Protein AF-A0ABD1TXJ2-F1 (afdb_monomer)

Foldseek 3Di:
DDDPDDDDDAAEAEAEDCPCCPPDVVPPDPDLVNVLVVLVVQCPPPHHHAEYEYALLPVVSLVSCVVVVHAYEHEAADDLVLLQLLQCVLVPVDDPPDDDQWDDRQLDDIDGLVRHDPCSSVPPPPVVVSCSSNNSCPVVLSHPEYEYLADCVVSVSSQVRCVVRGRYDDPHVPQFCCVPPCPDVPRNDNPDDPDDDPVVVVVVVVVPDDPPQEAEADPPDPDDDDPVRVVVVVVVVVVVPTHYDHDDDDDPPPPPPDDDD

Secondary structure (DSSP, 8-state):
-----------EEEE---TTTTT-TT-PPP-HHHHHHHHHHHHTSSS---EEEE-TT-THHHHHHHHTT-EEEEEE-S-HHHHHHHHHHHHT-S-SS--SSSB--TTS--B-GGGS-HHHHTTTSSHHHHHHHHHTTTTGGG-SEEEESS-GGGSHHHHHHHTTTS-EEE----S-GGGTT---TT--S-S--SS---HHHHHHHHTTS-TT-EEEE--TTT----HHHHHHHHHHHHHTTSEEEE---------------

Radius of gyration: 23.24 Å; Cα contacts (8 Å, |Δi|>4): 298; chains: 1; bounding box: 89×45×56 Å

Mean predicted aligned error: 8.79 Å

Nearest PDB structures (foldseek):
  6l90-assembly1_A  TM=8.982E-01  e=4.379E-22  Siraitia grosvenorii
  8wvd-assembly1_A  TM=8.971E-01  e=1.147E-21  Siraitia grosvenorii
  6l8z-assembly1_A  TM=8.509E-01  e=4.979E-22  Siraitia grosvenorii
  6l8w-assembly1_A  TM=7.946E-01  e=9.030E-20  Siraitia grosvenorii
  5tmb-assembly1_A  TM=8.244E-01  e=4.878E-17  Oryza sativa Japonica Group

Organism: NCBI:txid126358

Solvent-accessible surface area (backbone atoms only — not comparable to full-atom values): 16019 Å² total; per-residue (Å²): 138,80,84,79,74,78,82,85,78,85,35,72,45,80,46,78,70,73,91,57,65,87,80,42,86,82,68,60,73,65,55,73,65,56,52,50,52,49,51,60,60,29,58,81,47,100,66,39,67,48,30,34,39,22,22,33,82,43,40,65,48,47,55,52,17,57,75,71,75,33,43,22,29,36,43,41,83,54,56,65,66,57,52,51,52,32,48,39,55,59,72,55,76,58,68,81,63,63,79,59,81,60,47,83,47,92,45,54,72,82,32,42,48,87,75,43,61,63,48,56,46,44,53,72,73,43,56,72,57,48,51,45,59,34,51,27,54,52,72,49,90,72,42,68,29,40,35,28,52,37,41,54,91,81,49,44,58,37,51,60,49,46,48,76,82,42,59,60,41,61,71,27,77,82,62,45,32,59,82,73,78,51,81,42,90,84,36,74,60,84,89,74,69,99,58,90,77,63,57,70,64,53,47,65,56,52,74,75,51,65,86,96,52,62,47,78,43,74,66,76,92,79,66,77,78,53,70,68,58,48,51,52,49,52,51,52,50,61,70,66,77,54,54,68,50,69,67,74,80,84,73,79,74,74,84,73,89,67,88,78,131

Sequence (261 aa):
MENGKAEYKAHYLILPFPIQSHINPVLQFPKTQTLEELIQRLKSSCCPVDCIIYDPFLPWGLDLAKKLGLLGAAFFTQSCAVDHIYYHAYKGDFKLPLSESEILIPGLPPLKPSDMPSFLYVHCSYPPLFDIVVNQFQSIEKADWLLFNTFHKLEEDVIDWMAKSSPVKAIGPTIPSMYLDKRLEDDREYGLSVYKPMTGVCMEWLDKRESESVIYVSFGSMAQLRMEEMEELAWGLKMTNKYFLWVVRSVRRVKTSRRFC

pLDDT: mean 84.24, std 17.51, range [29.62, 97.94]

Structure (mmCIF, N/CA/C/O backbone):
data_AF-A0ABD1TXJ2-F1
#
_entry.id   AF-A0ABD1TXJ2-F1
#
loop_
_atom_site.group_PDB
_atom_site.id
_atom_site.type_symbol
_atom_site.label_atom_id
_atom_site.label_alt_id
_atom_site.label_comp_id
_atom_site.label_asym_id
_atom_site.label_entity_id
_atom_site.label_seq_id
_atom_site.pdbx_PDB_ins_code
_atom_site.Cartn_x
_atom_site.Cartn_y
_atom_site.Cartn_z
_atom_site.occupancy
_atom_site.B_iso_or_equiv
_atom_site.auth_seq_id
_atom_site.auth_comp_id
_atom_site.auth_asym_id
_atom_site.auth_atom_id
_atom_site.pdbx_PDB_model_num
ATOM 1 N N . MET A 1 1 ? -49.363 5.245 2.630 1.00 35.12 1 MET A N 1
ATOM 2 C CA . MET A 1 1 ? -48.423 5.662 3.690 1.00 35.12 1 MET A CA 1
ATOM 3 C C . MET A 1 1 ? -47.182 4.802 3.529 1.00 35.12 1 MET A C 1
ATOM 5 O O . MET A 1 1 ? -47.113 3.725 4.101 1.00 35.12 1 MET A O 1
ATOM 9 N N . GLU A 1 2 ? -46.271 5.210 2.650 1.00 39.00 2 GLU A N 1
ATOM 10 C CA . GLU A 1 2 ? -44.971 4.556 2.493 1.00 39.00 2 GLU A CA 1
ATOM 11 C C . GLU A 1 2 ? -43.979 5.283 3.399 1.00 39.00 2 GLU A C 1
ATOM 13 O O . GLU A 1 2 ? -43.767 6.488 3.270 1.00 39.00 2 GLU A O 1
ATOM 18 N N . ASN A 1 3 ? -43.437 4.557 4.375 1.00 43.03 3 ASN A N 1
ATOM 19 C CA . ASN A 1 3 ? -42.384 5.039 5.259 1.00 43.03 3 ASN A CA 1
ATOM 20 C C . ASN A 1 3 ? -41.121 5.301 4.431 1.00 43.03 3 ASN A C 1
ATOM 22 O O . ASN A 1 3 ? -40.386 4.367 4.108 1.00 43.03 3 ASN A O 1
ATOM 26 N N . GLY A 1 4 ? -40.854 6.570 4.121 1.00 47.31 4 GLY A N 1
ATOM 27 C CA . GLY A 1 4 ? -39.556 7.015 3.627 1.00 47.31 4 GLY A CA 1
ATOM 28 C C . GLY A 1 4 ? -38.501 6.794 4.707 1.00 47.31 4 GLY A C 1
ATOM 29 O O . GLY A 1 4 ? -38.343 7.618 5.605 1.00 47.31 4 GLY A O 1
ATOM 30 N N . LYS A 1 5 ? -37.796 5.659 4.655 1.00 51.41 5 LYS A N 1
ATOM 31 C CA . LYS A 1 5 ? -36.568 5.473 5.431 1.00 51.41 5 LYS A CA 1
ATOM 32 C C . LYS A 1 5 ? -35.562 6.499 4.919 1.00 51.41 5 LYS A C 1
ATOM 34 O O . LYS A 1 5 ? -35.113 6.393 3.783 1.00 51.41 5 LYS A O 1
ATOM 39 N N . ALA A 1 6 ? -35.245 7.492 5.744 1.00 60.31 6 ALA A N 1
ATOM 40 C CA . ALA A 1 6 ? -34.132 8.387 5.478 1.00 60.31 6 ALA A CA 1
ATOM 41 C C . ALA A 1 6 ? -32.864 7.541 5.284 1.00 60.31 6 ALA A C 1
ATOM 43 O O . ALA A 1 6 ? -32.514 6.726 6.140 1.00 60.31 6 ALA A O 1
ATOM 44 N N . GLU A 1 7 ? -32.223 7.694 4.130 1.00 73.94 7 GLU A N 1
ATOM 45 C CA . GLU A 1 7 ? -30.959 7.045 3.806 1.00 73.94 7 GLU A CA 1
ATOM 46 C C . GLU A 1 7 ? -29.872 7.657 4.699 1.00 73.94 7 GLU A C 1
ATOM 48 O O . GLU A 1 7 ? -29.525 8.831 4.562 1.00 73.94 7 GLU A O 1
ATOM 53 N N . TYR A 1 8 ? -29.395 6.892 5.683 1.00 75.00 8 TYR A N 1
ATOM 54 C CA . TYR A 1 8 ? -28.328 7.341 6.572 1.00 75.00 8 TYR A CA 1
ATOM 55 C C . TYR A 1 8 ? -27.018 7.448 5.784 1.00 75.00 8 TYR A C 1
ATOM 57 O O . TYR A 1 8 ? -26.585 6.484 5.151 1.00 75.00 8 TYR A O 1
ATOM 65 N N . LYS A 1 9 ? -26.390 8.624 5.834 1.00 81.88 9 LYS A N 1
ATOM 66 C CA . LYS A 1 9 ? -25.086 8.888 5.223 1.00 81.88 9 LYS A CA 1
ATOM 67 C C . LYS A 1 9 ? -24.039 8.939 6.325 1.00 81.88 9 LYS A C 1
ATOM 69 O O . LYS A 1 9 ? -24.091 9.828 7.165 1.00 81.88 9 LYS A O 1
ATOM 74 N N . ALA A 1 10 ? -23.112 7.987 6.305 1.00 86.38 10 ALA A N 1
ATOM 75 C CA . ALA A 1 10 ? -21.977 7.996 7.215 1.00 86.38 10 ALA A CA 1
ATOM 76 C C . ALA A 1 10 ? -20.975 9.082 6.798 1.00 86.38 10 ALA A C 1
ATOM 78 O O . ALA A 1 10 ? -20.666 9.226 5.611 1.00 86.38 10 ALA A O 1
ATOM 79 N N . HIS A 1 11 ? -20.436 9.809 7.770 1.00 89.06 11 HIS A N 1
ATOM 80 C CA . HIS A 1 11 ? -19.384 10.795 7.559 1.00 89.06 11 HIS A CA 1
ATOM 81 C C . HIS A 1 11 ? -18.063 10.284 8.130 1.00 89.06 11 HIS A C 1
ATOM 83 O O . HIS A 1 11 ? -17.968 9.880 9.290 1.00 89.06 11 HIS A O 1
ATOM 89 N N . TYR A 1 12 ? -17.014 10.336 7.316 1.00 90.62 12 TYR A N 1
ATOM 90 C CA . TYR A 1 12 ? -15.681 9.875 7.685 1.00 90.62 12 TYR A CA 1
ATOM 91 C C . TYR A 1 12 ? -14.656 10.999 7.575 1.00 90.62 12 TYR A C 1
ATOM 93 O O . TYR A 1 12 ? -14.724 11.857 6.694 1.00 90.62 12 TYR A O 1
ATOM 101 N N . LEU A 1 13 ? -13.683 10.969 8.478 1.00 91.38 13 LEU A N 1
ATOM 102 C CA . LEU A 1 13 ? -12.515 11.835 8.458 1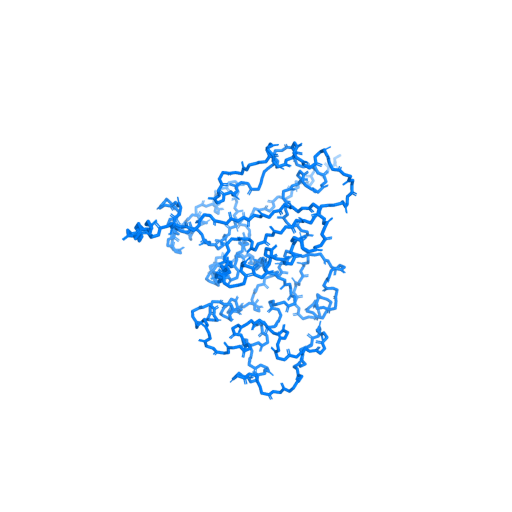.00 91.38 13 LEU A CA 1
ATOM 103 C C . LEU A 1 13 ? -11.308 11.031 7.971 1.00 91.38 13 LEU A C 1
ATOM 105 O O . LEU A 1 13 ? -11.028 9.966 8.515 1.00 91.38 13 LEU A O 1
ATOM 109 N N . ILE A 1 14 ? -10.589 11.547 6.974 1.00 90.12 14 ILE A N 1
ATOM 110 C CA . ILE A 1 14 ? -9.389 10.900 6.427 1.00 90.12 14 ILE A CA 1
ATOM 111 C C . ILE A 1 14 ? -8.139 11.562 7.014 1.00 90.12 14 ILE A C 1
ATOM 113 O O . ILE A 1 14 ? -7.988 12.782 6.937 1.00 90.12 14 ILE A O 1
ATOM 117 N N . LEU A 1 15 ? -7.235 10.756 7.572 1.00 88.81 15 LEU A N 1
ATOM 118 C CA . LEU A 1 15 ? -5.937 11.166 8.112 1.00 88.81 15 LEU A CA 1
ATOM 119 C C . LEU A 1 15 ? -4.802 10.561 7.271 1.00 88.81 15 LEU A C 1
ATOM 121 O O . LEU A 1 15 ? -4.329 9.468 7.584 1.00 88.81 15 LEU A O 1
ATOM 125 N N . PRO A 1 16 ? -4.371 11.238 6.192 1.00 82.44 16 PRO A N 1
ATOM 126 C CA . PRO A 1 16 ? -3.314 10.732 5.323 1.00 82.44 16 PRO A CA 1
ATOM 127 C C . PRO A 1 16 ? -1.923 10.908 5.950 1.00 82.44 16 PRO A C 1
ATOM 129 O O . PRO A 1 16 ? -1.666 11.904 6.638 1.00 82.44 16 PRO A O 1
ATOM 132 N N . PHE A 1 17 ? -0.991 9.994 5.655 1.00 76.44 17 PHE A N 1
ATOM 133 C CA . PHE A 1 17 ? 0.409 10.171 6.039 1.00 76.44 17 PHE A CA 1
ATOM 134 C C . PHE A 1 17 ? 1.102 11.220 5.146 1.00 76.44 17 PHE A C 1
ATOM 136 O O . PHE A 1 17 ? 1.023 11.172 3.914 1.00 76.44 17 PHE A O 1
ATOM 143 N N . PRO A 1 18 ? 1.805 12.200 5.735 1.00 64.06 18 PRO A N 1
ATOM 144 C CA . PRO A 1 18 ? 2.350 13.349 5.025 1.00 64.06 18 PRO A CA 1
ATOM 145 C C . PRO A 1 18 ? 3.734 13.030 4.444 1.00 64.06 18 PRO A C 1
ATOM 147 O O . PRO A 1 18 ? 4.753 13.467 4.973 1.00 64.06 18 PRO A O 1
ATOM 150 N N . ILE A 1 19 ? 3.828 12.327 3.317 1.00 54.94 19 ILE A N 1
ATOM 151 C CA . ILE A 1 19 ? 5.156 12.064 2.720 1.00 54.94 19 ILE A CA 1
ATOM 152 C C . ILE A 1 19 ? 5.851 13.377 2.264 1.00 54.94 19 ILE A C 1
ATOM 154 O O . ILE A 1 19 ? 7.068 13.421 2.099 1.00 54.94 19 ILE A O 1
ATOM 158 N N . GLN A 1 20 ? 5.114 14.488 2.109 1.00 49.81 20 GLN A N 1
ATOM 159 C CA . GLN A 1 20 ? 5.623 15.755 1.554 1.00 49.81 20 GLN A CA 1
ATOM 160 C C . GLN A 1 20 ? 5.464 16.988 2.461 1.00 49.81 20 GLN A C 1
ATOM 162 O O . GLN A 1 20 ? 5.134 18.079 1.987 1.00 49.81 20 GLN A O 1
ATOM 167 N N . SER A 1 21 ? 5.794 16.883 3.750 1.00 38.28 21 SER A N 1
ATOM 168 C CA . SER A 1 21 ? 5.900 18.059 4.641 1.00 38.28 21 SER A CA 1
ATOM 169 C C . SER A 1 21 ? 6.904 19.137 4.169 1.00 38.28 21 SER A C 1
ATOM 171 O O . SER A 1 21 ? 6.938 20.234 4.721 1.00 38.28 21 SER A O 1
ATOM 173 N N . HIS A 1 22 ? 7.679 18.888 3.105 1.00 36.91 22 HIS A N 1
ATOM 174 C CA . HIS A 1 22 ? 8.565 19.872 2.473 1.00 36.91 22 HIS A CA 1
ATOM 175 C C . HIS A 1 22 ? 7.904 20.798 1.433 1.00 36.91 22 HIS A C 1
ATOM 177 O O . HIS A 1 22 ? 8.566 21.737 0.994 1.00 36.91 22 HIS A O 1
ATOM 183 N N . ILE A 1 23 ? 6.649 20.572 1.018 1.00 39.78 23 ILE A N 1
ATOM 184 C CA . ILE A 1 23 ? 6.022 21.367 -0.064 1.00 39.78 23 ILE A CA 1
ATOM 185 C C . ILE A 1 23 ? 4.913 22.303 0.439 1.00 39.78 23 ILE A C 1
ATOM 187 O O . ILE A 1 23 ? 4.602 23.283 -0.236 1.00 39.78 23 ILE A O 1
ATOM 191 N N . ASN A 1 24 ? 4.371 22.105 1.647 1.00 29.62 24 ASN A N 1
ATOM 192 C CA . ASN A 1 24 ? 3.396 23.049 2.190 1.00 29.62 24 ASN A CA 1
ATOM 193 C C . ASN A 1 24 ? 3.527 23.246 3.714 1.00 29.62 24 ASN A C 1
ATOM 195 O O . ASN A 1 24 ? 3.038 22.412 4.476 1.00 29.62 24 ASN A O 1
ATOM 199 N N . PRO A 1 25 ? 4.125 24.358 4.190 1.00 31.55 25 PRO A N 1
ATOM 200 C CA . PRO A 1 25 ? 4.191 24.674 5.620 1.00 31.55 25 PRO A CA 1
ATOM 201 C C . PRO A 1 25 ? 2.816 24.957 6.256 1.00 31.55 25 PRO A C 1
ATOM 203 O O . PRO A 1 25 ? 2.743 25.130 7.469 1.00 31.55 25 PRO A O 1
ATOM 206 N N . VAL A 1 26 ? 1.731 24.988 5.468 1.00 33.91 26 VAL A N 1
ATOM 207 C CA . VAL A 1 26 ? 0.349 25.164 5.951 1.00 33.91 26 VAL A CA 1
ATOM 208 C C . VAL A 1 26 ? -0.263 23.851 6.465 1.00 33.91 26 VAL A C 1
ATOM 210 O O . VAL A 1 26 ? -1.176 23.891 7.282 1.00 33.91 26 VAL A O 1
ATOM 213 N N . LEU A 1 27 ? 0.272 22.687 6.075 1.00 37.56 27 LEU A N 1
ATOM 214 C CA . LEU A 1 27 ? -0.133 21.377 6.606 1.00 37.56 27 LEU A CA 1
ATOM 215 C C . LEU A 1 27 ? 0.823 20.916 7.716 1.00 37.56 27 LEU A C 1
ATOM 217 O O . LEU A 1 27 ? 1.307 19.785 7.727 1.00 37.56 27 LEU A O 1
ATOM 221 N N . GLN A 1 28 ? 1.114 21.806 8.669 1.00 40.59 28 GLN A N 1
ATOM 222 C CA . GLN A 1 28 ? 1.513 21.336 9.992 1.00 40.59 28 GLN A CA 1
ATOM 223 C C . GLN A 1 28 ? 0.310 20.591 10.559 1.00 40.59 28 GLN A C 1
ATOM 225 O O . GLN A 1 28 ? -0.797 21.133 10.554 1.00 40.59 28 GLN A O 1
ATOM 230 N N . PHE A 1 29 ? 0.511 19.346 10.995 1.00 48.47 29 PHE A N 1
ATOM 231 C CA . PHE A 1 29 ? -0.562 18.575 11.611 1.00 48.47 29 PHE A CA 1
ATOM 232 C C . PHE A 1 29 ? -1.241 19.445 12.662 1.00 48.47 29 PHE A C 1
ATOM 234 O O . PHE A 1 29 ? -0.539 20.052 13.484 1.00 48.47 29 PHE A O 1
ATOM 241 N N . PRO A 1 30 ? -2.583 19.487 12.685 1.00 51.62 30 PRO A N 1
ATOM 242 C CA . PRO A 1 30 ? -3.237 19.853 13.916 1.00 51.62 30 PRO A CA 1
ATOM 243 C C . PRO A 1 30 ? -2.632 18.924 14.968 1.00 51.62 30 PRO A C 1
ATOM 245 O O . PRO A 1 30 ? -2.642 17.702 14.797 1.00 51.62 30 PRO A O 1
ATOM 248 N N . LYS A 1 31 ? -2.050 19.487 16.033 1.00 59.41 31 LYS A N 1
ATOM 249 C CA . LYS A 1 31 ? -1.746 18.694 17.229 1.00 59.41 31 LYS A CA 1
ATOM 250 C C . LYS A 1 31 ? -2.994 17.853 17.512 1.00 59.41 31 LYS A C 1
ATOM 252 O O . LYS A 1 31 ? -4.095 18.363 17.319 1.00 59.41 31 LYS A O 1
ATOM 257 N N . THR A 1 32 ? -2.847 16.598 17.929 1.00 65.31 32 THR A N 1
ATOM 258 C CA . THR A 1 32 ? -3.968 15.668 18.200 1.00 65.31 32 THR A CA 1
ATOM 259 C C . THR A 1 32 ? -5.162 16.347 18.891 1.00 65.31 32 THR A C 1
ATOM 261 O O . THR A 1 32 ? -6.312 16.115 18.528 1.00 65.31 32 THR A O 1
ATOM 264 N N . GLN A 1 33 ? -4.871 17.287 19.793 1.00 68.50 33 GLN A N 1
ATOM 265 C CA . GLN A 1 33 ? -5.810 18.182 20.465 1.00 68.50 33 GLN A CA 1
ATOM 266 C C . GLN A 1 33 ? -6.701 19.037 19.535 1.00 68.50 33 GLN A C 1
ATOM 268 O O . GLN A 1 33 ? -7.906 19.106 19.740 1.00 68.50 33 GLN A O 1
ATOM 273 N N . THR A 1 34 ? -6.158 19.663 18.491 1.00 82.69 34 THR A N 1
ATOM 274 C CA . THR A 1 34 ? -6.926 20.479 17.534 1.00 82.69 34 THR A CA 1
ATOM 275 C C . THR A 1 34 ? -7.878 19.625 16.694 1.00 82.69 34 THR A C 1
ATOM 277 O O . THR A 1 34 ? -8.988 20.058 16.386 1.00 82.69 34 THR A O 1
ATOM 280 N N . LEU A 1 35 ? -7.470 18.404 16.336 1.00 86.25 35 LEU A N 1
ATOM 281 C CA . LEU A 1 35 ? -8.340 17.475 15.615 1.00 86.25 35 LEU A CA 1
ATOM 282 C C . LEU A 1 35 ? -9.457 16.940 16.516 1.00 86.25 35 LEU A C 1
ATOM 284 O O . LEU A 1 35 ? -10.609 16.871 16.098 1.00 86.25 35 LEU A O 1
ATOM 288 N N . GLU A 1 36 ? -9.129 16.618 17.765 1.00 89.25 36 GLU A N 1
ATOM 289 C CA . GLU A 1 36 ? -10.108 16.240 18.780 1.00 89.25 36 GLU A CA 1
ATOM 290 C C . GLU A 1 36 ? -11.161 17.338 18.989 1.00 89.25 36 GLU A C 1
ATOM 292 O O . GLU A 1 36 ? -12.359 17.061 18.945 1.00 89.25 36 GLU A O 1
ATOM 297 N N . GLU A 1 37 ? -10.735 18.595 19.143 1.00 87.75 37 GLU A N 1
ATOM 298 C CA . GLU A 1 37 ? -11.633 19.749 19.261 1.00 87.75 37 GLU A CA 1
ATOM 299 C C . GLU A 1 37 ? -12.542 19.910 18.035 1.00 87.75 37 GLU A C 1
ATOM 301 O O . GLU A 1 37 ? -13.737 20.182 18.185 1.00 87.75 37 GLU A O 1
ATOM 306 N N . LEU A 1 38 ? -12.004 19.720 16.825 1.00 87.94 38 LEU A N 1
ATOM 307 C CA . LEU A 1 38 ? -12.785 19.764 15.590 1.00 87.94 38 LEU A CA 1
ATOM 308 C C . LEU A 1 38 ? -13.859 18.672 15.571 1.00 87.94 38 LEU A C 1
ATOM 310 O O . LEU A 1 38 ? -15.027 18.974 15.326 1.00 87.94 38 LEU A O 1
ATOM 314 N N . ILE A 1 39 ? -13.489 17.425 15.870 1.00 90.00 39 ILE A N 1
ATOM 315 C CA . ILE A 1 39 ? -14.431 16.299 15.896 1.00 90.00 39 ILE A CA 1
ATOM 316 C C . ILE A 1 39 ? -15.534 16.555 16.928 1.00 90.00 39 ILE A C 1
ATOM 318 O O . ILE A 1 39 ? -16.710 16.364 16.629 1.00 90.00 39 ILE A O 1
ATOM 322 N N . GLN A 1 40 ? -15.188 17.051 18.120 1.00 88.50 40 GLN A N 1
ATOM 323 C CA . GLN A 1 40 ? -16.173 17.376 19.156 1.00 88.50 40 GLN A CA 1
ATOM 324 C C . GLN A 1 40 ? -17.138 18.487 18.720 1.00 88.50 40 GLN A C 1
ATOM 326 O O . GLN A 1 40 ? -18.332 18.391 18.991 1.00 88.50 40 GLN A O 1
ATOM 331 N N . ARG A 1 41 ? -16.666 19.512 17.998 1.00 86.94 41 ARG A N 1
ATOM 332 C CA . ARG A 1 41 ? -17.549 20.543 17.419 1.00 86.94 41 ARG A CA 1
ATOM 333 C C . ARG A 1 41 ? -18.488 19.966 16.362 1.00 86.94 41 ARG A C 1
ATOM 335 O O . ARG A 1 41 ? -19.651 20.361 16.305 1.00 86.94 41 ARG A O 1
ATOM 342 N N . LEU A 1 42 ? -18.004 19.026 15.550 1.00 88.06 42 LEU A N 1
ATOM 343 C CA . LEU A 1 42 ? -18.801 18.379 14.507 1.00 88.06 42 LEU A CA 1
ATOM 344 C C . LEU A 1 42 ? -19.871 17.435 15.069 1.00 88.06 42 LEU A C 1
ATOM 346 O O . LEU A 1 42 ? -20.900 17.270 14.417 1.00 88.06 42 LEU A O 1
ATOM 350 N N . LYS A 1 43 ? -19.705 16.885 16.283 1.00 86.31 43 LYS A N 1
ATOM 351 C CA . LYS A 1 43 ? -20.726 16.029 16.924 1.00 86.31 43 LYS A CA 1
ATOM 352 C C . LYS A 1 43 ? -22.096 16.698 17.049 1.00 86.31 43 LYS A C 1
ATOM 354 O O . LYS A 1 43 ? -23.107 16.020 16.929 1.00 86.31 43 LYS A O 1
ATOM 359 N N . SER A 1 44 ? -22.126 18.011 17.275 1.00 83.25 44 SER A N 1
ATOM 360 C CA . SER A 1 44 ? -23.366 18.792 17.405 1.00 83.25 44 SER A CA 1
ATOM 361 C C . SER A 1 44 ? -23.819 19.436 16.088 1.00 83.25 44 SER A C 1
ATOM 363 O O . SER A 1 44 ? -24.726 20.266 16.091 1.00 83.25 44 SER A O 1
ATOM 365 N N . SER A 1 45 ? -23.163 19.114 14.971 1.00 85.06 45 SER A N 1
ATOM 366 C CA . SER A 1 45 ? -23.494 19.640 13.644 1.00 85.06 45 SER A CA 1
ATOM 367 C C . SER A 1 45 ? -24.465 18.719 12.895 1.00 85.06 45 SER A C 1
ATOM 369 O O . SER A 1 45 ? -24.821 17.645 13.373 1.00 85.06 45 SER A O 1
ATOM 371 N N . CYS A 1 46 ? -24.876 19.115 11.688 1.00 82.06 46 CYS A N 1
ATOM 372 C CA . CYS A 1 46 ? -25.648 18.249 10.793 1.00 82.06 46 CYS A CA 1
ATOM 373 C C . CYS A 1 46 ? -24.838 17.081 10.198 1.00 82.06 46 CYS A C 1
ATOM 375 O O . CYS A 1 46 ? -25.435 16.213 9.568 1.00 82.06 46 CYS A O 1
ATOM 377 N N . CYS A 1 47 ? -23.515 17.055 10.401 1.00 81.94 47 CYS A N 1
ATOM 378 C CA . CYS A 1 47 ? -22.595 16.060 9.850 1.00 81.94 47 CYS A CA 1
ATOM 379 C C . CYS A 1 47 ? -21.657 15.525 10.956 1.00 81.94 47 CYS A C 1
ATOM 381 O O . CYS A 1 47 ? -20.465 15.858 10.959 1.00 81.94 47 CYS A O 1
ATOM 383 N N . PRO A 1 48 ? -22.166 14.761 11.942 1.00 89.00 48 PRO A N 1
ATOM 384 C CA . PRO A 1 48 ? -21.317 14.145 12.959 1.00 89.00 48 PRO A CA 1
ATOM 385 C C . PRO A 1 48 ? -20.362 13.138 12.311 1.00 89.00 48 PRO A C 1
ATOM 387 O O . PRO A 1 48 ? -20.750 12.419 11.401 1.00 89.00 48 PRO A O 1
ATOM 390 N N . VAL A 1 49 ? -19.111 13.092 12.771 1.00 92.62 49 VAL A N 1
ATOM 391 C CA . VAL A 1 49 ? -18.119 12.124 12.277 1.00 92.62 49 VAL A CA 1
ATOM 392 C C . VAL A 1 49 ? -18.400 10.761 12.902 1.00 92.62 49 VAL A C 1
ATOM 394 O O . VAL A 1 49 ? -18.451 10.668 14.126 1.00 92.62 49 VAL A O 1
ATOM 397 N N . ASP A 1 50 ? -18.518 9.722 12.079 1.00 93.19 50 ASP A N 1
ATOM 398 C CA . ASP A 1 50 ? -18.787 8.344 12.508 1.00 93.19 50 ASP A CA 1
ATOM 399 C C . ASP A 1 50 ? -17.516 7.479 12.513 1.00 93.19 50 ASP A C 1
ATOM 401 O O . ASP A 1 50 ? -17.381 6.543 13.306 1.00 93.19 50 ASP A O 1
ATOM 405 N N . CYS A 1 51 ? -16.566 7.792 11.624 1.00 95.25 51 CYS A N 1
ATOM 406 C CA . CYS A 1 51 ? -15.360 6.998 11.413 1.00 95.25 51 CYS A CA 1
ATOM 407 C C . CYS A 1 51 ? -14.124 7.860 11.121 1.00 95.25 51 CYS A C 1
ATOM 409 O O . CYS A 1 51 ? -14.205 8.885 10.441 1.00 95.25 51 CYS A O 1
ATOM 411 N N . ILE A 1 52 ? -12.964 7.414 11.601 1.00 95.19 52 ILE A N 1
ATOM 412 C CA . ILE A 1 52 ? -11.652 7.913 11.190 1.00 95.19 52 ILE A CA 1
ATOM 413 C C . ILE A 1 52 ? -10.983 6.849 10.317 1.00 95.19 52 ILE A C 1
ATOM 415 O O . ILE A 1 52 ? -10.699 5.745 10.781 1.00 95.19 52 ILE A O 1
ATOM 419 N N . ILE A 1 53 ? -10.702 7.200 9.064 1.00 95.75 53 ILE A N 1
ATOM 420 C CA . ILE A 1 53 ? -9.858 6.417 8.161 1.00 95.75 53 ILE A CA 1
ATOM 421 C C . ILE A 1 53 ? -8.453 7.003 8.259 1.00 95.75 53 ILE A C 1
ATOM 423 O O . ILE A 1 53 ? -8.258 8.177 7.947 1.00 95.75 53 ILE A O 1
ATOM 427 N N . TYR A 1 54 ? -7.478 6.227 8.713 1.00 94.12 54 TYR A N 1
ATOM 428 C CA . TYR A 1 54 ? -6.127 6.722 8.970 1.00 94.12 54 TYR A CA 1
ATOM 429 C C . TYR A 1 54 ? -5.081 5.901 8.227 1.00 94.12 54 TYR A C 1
ATOM 431 O O . TYR A 1 54 ? -5.246 4.699 8.024 1.00 94.12 54 TYR A O 1
ATOM 439 N N . ASP A 1 55 ? -3.996 6.560 7.838 1.00 93.25 55 ASP A N 1
ATOM 440 C CA . ASP A 1 55 ? -2.796 5.874 7.380 1.00 93.25 55 ASP A CA 1
ATOM 441 C C . ASP A 1 55 ? -2.088 5.216 8.585 1.00 93.25 55 ASP A C 1
ATOM 443 O O . ASP A 1 55 ? -1.821 5.914 9.570 1.00 93.25 55 ASP A O 1
ATOM 447 N N . PRO A 1 56 ? -1.782 3.905 8.547 1.00 93.94 56 PRO A N 1
ATOM 448 C CA . PRO A 1 56 ? -1.150 3.167 9.642 1.00 93.94 56 PRO A CA 1
ATOM 449 C C . PRO A 1 56 ? 0.167 3.752 10.155 1.00 93.94 56 PRO A C 1
ATOM 451 O O . PRO A 1 56 ? 0.491 3.560 11.325 1.00 93.94 56 PRO A O 1
ATOM 454 N N . PHE A 1 57 ? 0.891 4.543 9.359 1.00 90.44 57 PHE A N 1
ATOM 455 C CA . PHE A 1 57 ? 2.057 5.286 9.848 1.00 90.44 57 PHE A CA 1
ATOM 456 C C . PHE A 1 57 ? 1.712 6.383 10.877 1.00 90.44 57 PHE A C 1
ATOM 458 O O . PHE A 1 57 ? 2.604 6.966 11.497 1.00 90.44 57 PHE A O 1
ATOM 465 N N . LEU A 1 58 ? 0.425 6.675 11.089 1.00 89.44 58 LEU A N 1
ATOM 466 C CA . LEU A 1 58 ? -0.113 7.547 12.133 1.00 89.44 58 LEU A CA 1
ATOM 467 C C . LEU A 1 58 ? -0.944 6.726 13.141 1.00 89.44 58 LEU A C 1
ATOM 469 O O . LEU A 1 58 ? -2.155 6.942 13.243 1.00 89.44 58 LEU A O 1
ATOM 473 N N . PRO A 1 59 ? -0.341 5.816 13.934 1.00 88.25 59 PRO A N 1
ATOM 474 C CA . PRO A 1 59 ? -1.093 4.904 14.808 1.00 88.25 59 PRO A CA 1
ATOM 475 C C . PRO A 1 59 ? -1.961 5.635 15.848 1.00 88.25 59 PRO A C 1
ATOM 477 O O . PRO A 1 59 ? -3.017 5.144 16.245 1.00 88.25 59 PRO A O 1
ATOM 480 N N . TRP A 1 60 ? -1.589 6.868 16.217 1.00 90.19 60 TRP A N 1
ATOM 481 C CA . TRP A 1 60 ? -2.390 7.738 17.086 1.00 90.19 60 TRP A CA 1
ATOM 482 C C . TRP A 1 60 ? -3.790 8.048 16.525 1.00 90.19 60 TRP A C 1
ATOM 484 O O . TRP A 1 60 ? -4.685 8.407 17.293 1.00 90.19 60 TRP A O 1
ATOM 494 N N . GLY A 1 61 ? -4.000 7.928 15.208 1.00 91.62 61 GLY A N 1
ATOM 495 C CA . GLY A 1 61 ? -5.303 8.113 14.571 1.00 91.62 61 GLY A CA 1
ATOM 496 C C . GLY A 1 61 ? -6.335 7.102 15.074 1.00 91.62 61 GLY A C 1
ATOM 497 O O . GLY A 1 61 ? -7.474 7.478 15.363 1.00 91.62 61 GLY A O 1
ATOM 498 N N . LEU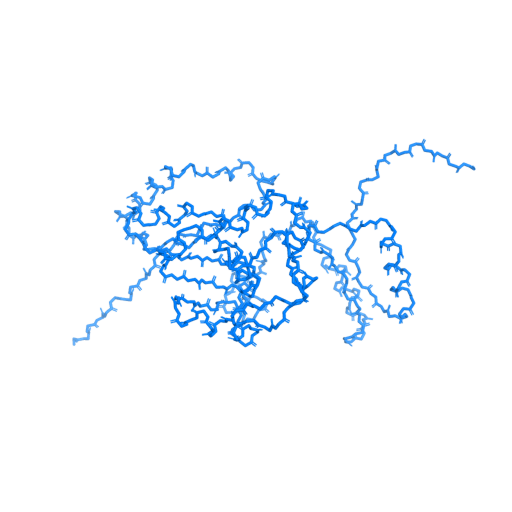 A 1 62 ? -5.915 5.848 15.279 1.00 95.00 62 LEU A N 1
ATOM 499 C CA . LEU A 1 62 ? -6.755 4.812 15.874 1.00 95.00 62 LEU A CA 1
ATOM 500 C C . LEU A 1 62 ? -7.054 5.110 17.343 1.00 95.00 62 LEU A C 1
ATOM 502 O O . LEU A 1 62 ? -8.210 5.045 17.760 1.00 95.00 62 LEU A O 1
ATOM 506 N N . ASP A 1 63 ? -6.035 5.484 18.118 1.00 93.31 63 ASP A N 1
ATOM 507 C CA . ASP A 1 63 ? -6.209 5.827 19.533 1.00 93.31 63 ASP A CA 1
ATOM 508 C C . ASP A 1 63 ? -7.202 6.986 19.707 1.00 93.31 63 ASP A C 1
ATOM 510 O O . ASP A 1 63 ? -8.067 6.941 20.586 1.00 93.31 63 ASP A O 1
ATOM 514 N N . LEU A 1 64 ? -7.137 7.999 18.835 1.00 93.06 64 LEU A N 1
ATOM 515 C CA . LEU A 1 64 ? -8.083 9.113 18.822 1.00 93.06 64 LEU A CA 1
ATOM 516 C C . LEU A 1 64 ? -9.508 8.654 18.484 1.00 93.06 64 LEU A C 1
ATOM 518 O O . LEU A 1 64 ? -10.449 9.064 19.167 1.00 93.06 64 LEU A O 1
ATOM 522 N N . ALA A 1 65 ? -9.676 7.795 17.473 1.00 94.50 65 ALA A N 1
ATOM 523 C CA . ALA A 1 65 ? -10.984 7.247 17.112 1.00 94.50 65 ALA A CA 1
ATOM 524 C C . ALA A 1 65 ? -11.621 6.532 18.311 1.00 94.50 65 ALA A C 1
ATOM 526 O O . ALA A 1 65 ? -12.740 6.857 18.717 1.00 94.50 65 ALA A O 1
ATOM 527 N N . LYS A 1 66 ? -10.863 5.636 18.956 1.00 95.69 66 LYS A N 1
ATOM 528 C CA . LYS A 1 66 ? -11.339 4.864 20.111 1.00 95.69 66 LYS A CA 1
ATOM 529 C C . LYS A 1 66 ? -11.603 5.736 21.333 1.00 95.69 66 LYS A C 1
ATOM 531 O O . LYS A 1 66 ? -12.630 5.552 21.984 1.00 95.69 66 LYS A O 1
ATOM 536 N N . LYS A 1 67 ? -10.757 6.736 21.604 1.00 94.38 67 LYS A N 1
ATOM 537 C CA . LYS A 1 67 ? -10.983 7.733 22.667 1.00 94.38 67 LYS A CA 1
ATOM 538 C C . LYS A 1 67 ? -12.326 8.451 22.502 1.00 94.38 67 LYS A C 1
ATOM 540 O O . LYS A 1 67 ? -12.981 8.768 23.492 1.00 94.38 67 LYS A O 1
ATOM 545 N N . LEU A 1 68 ? -12.732 8.721 21.263 1.00 93.62 68 LEU A N 1
ATOM 546 C CA . LEU A 1 68 ? -13.943 9.477 20.948 1.00 93.62 68 LEU A CA 1
ATOM 547 C C . LEU A 1 68 ? -15.191 8.613 20.738 1.00 93.62 68 LEU A C 1
ATOM 549 O O . LEU A 1 68 ? -16.263 9.185 20.518 1.00 93.62 68 LEU A O 1
ATOM 553 N N . GLY A 1 69 ? -15.063 7.286 20.850 1.00 95.00 69 GLY A N 1
ATOM 554 C CA . GLY A 1 69 ? -16.142 6.329 20.602 1.00 95.00 69 GLY A CA 1
ATOM 555 C C . GLY A 1 69 ? -16.497 6.181 19.121 1.00 95.00 69 GLY A C 1
ATOM 556 O O . GLY A 1 69 ? -17.633 5.837 18.810 1.00 95.00 69 GLY A O 1
ATOM 557 N N . LEU A 1 70 ? -15.557 6.487 18.223 1.00 95.75 70 LEU A N 1
ATOM 558 C CA . LEU A 1 70 ? -15.720 6.396 16.774 1.00 95.75 70 LEU A CA 1
ATOM 559 C C . LEU A 1 70 ? -15.168 5.080 16.231 1.00 95.75 70 LEU A C 1
ATOM 561 O O . LEU A 1 70 ? -14.301 4.447 16.843 1.00 95.75 70 LEU A O 1
ATOM 565 N N . LEU A 1 71 ? -15.624 4.720 15.033 1.00 97.00 71 LEU A N 1
ATOM 566 C CA . LEU A 1 71 ? -15.018 3.642 14.263 1.00 97.00 71 LEU A CA 1
ATOM 567 C C . LEU A 1 71 ? -13.638 4.080 13.745 1.00 97.00 71 LEU A C 1
ATOM 569 O O . LEU A 1 71 ? -13.440 5.238 13.379 1.00 97.00 71 LEU A O 1
ATOM 573 N N . GLY A 1 72 ? -12.686 3.159 13.680 1.00 97.19 72 GLY A N 1
ATOM 574 C CA . GLY A 1 72 ? -11.340 3.379 13.159 1.00 97.19 72 GLY A CA 1
ATOM 575 C C . GLY A 1 72 ? -11.008 2.368 12.069 1.00 97.19 72 GLY A C 1
ATOM 576 O O . GLY A 1 72 ? -11.045 1.164 12.320 1.00 97.19 72 GLY A O 1
ATOM 577 N N . ALA A 1 73 ? -10.659 2.852 10.879 1.00 97.56 73 ALA A N 1
ATOM 578 C CA . ALA A 1 73 ? -10.244 2.022 9.754 1.00 97.56 73 ALA A CA 1
ATOM 579 C C . ALA A 1 73 ? -8.800 2.342 9.356 1.00 97.56 73 ALA A C 1
ATOM 581 O O . ALA A 1 73 ? -8.480 3.481 9.015 1.00 97.56 73 ALA A O 1
ATOM 582 N N . ALA A 1 74 ? -7.942 1.328 9.386 1.00 97.31 74 ALA A N 1
ATOM 583 C CA . ALA A 1 74 ? -6.571 1.419 8.903 1.00 97.31 74 ALA A CA 1
ATOM 584 C C . ALA A 1 74 ? -6.575 1.342 7.372 1.00 97.31 74 ALA A C 1
ATOM 586 O O . ALA A 1 74 ? -7.125 0.389 6.826 1.00 97.31 74 ALA A O 1
ATOM 587 N N . PHE A 1 75 ? -5.987 2.318 6.681 1.00 97.00 75 PHE A N 1
ATOM 588 C CA . PHE A 1 75 ? -5.884 2.330 5.222 1.00 97.00 75 PHE A CA 1
ATOM 589 C C . PHE A 1 75 ? -4.435 2.163 4.764 1.00 97.00 75 PHE A C 1
ATOM 591 O O . PHE A 1 75 ? -3.647 3.106 4.772 1.00 97.00 75 PHE A O 1
ATOM 598 N N . PHE A 1 76 ? -4.101 0.945 4.354 1.00 95.44 76 PHE A N 1
ATOM 599 C CA . PHE A 1 76 ? -2.783 0.556 3.879 1.00 95.44 76 PHE A CA 1
ATOM 600 C C . PHE A 1 76 ? -2.614 0.905 2.400 1.00 95.44 76 PHE A C 1
ATOM 602 O O . PHE A 1 76 ? -3.403 0.494 1.544 1.00 95.44 76 PHE A O 1
ATOM 609 N N . THR A 1 77 ? -1.557 1.659 2.100 1.00 92.00 77 THR A N 1
ATOM 610 C CA . THR A 1 77 ? -1.197 2.075 0.735 1.00 92.00 77 THR A CA 1
ATOM 611 C C . THR A 1 77 ? -0.061 1.246 0.134 1.00 92.00 77 THR A C 1
ATO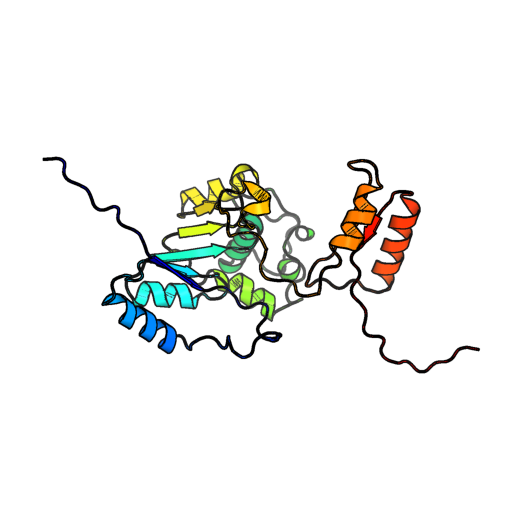M 613 O O . THR A 1 77 ? 0.323 1.470 -1.015 1.00 92.00 77 THR A O 1
ATOM 616 N N . GLN A 1 78 ? 0.464 0.281 0.894 1.00 91.62 78 GLN A N 1
ATOM 617 C CA . GLN A 1 78 ? 1.468 -0.681 0.453 1.00 91.62 78 GLN A CA 1
ATOM 618 C C . GLN A 1 78 ? 0.789 -1.977 -0.030 1.00 91.62 78 GLN A C 1
ATOM 620 O O . GLN A 1 78 ? -0.428 -2.136 0.071 1.00 91.62 78 GLN A O 1
ATOM 625 N N . SER A 1 79 ? 1.575 -2.893 -0.607 1.00 95.06 79 SER A N 1
ATOM 626 C CA . SER A 1 79 ? 1.088 -4.242 -0.934 1.00 95.06 79 SER A CA 1
ATOM 627 C C . SER A 1 79 ? 0.642 -4.949 0.344 1.00 95.06 79 SER A C 1
ATOM 629 O O . SER A 1 79 ? 1.353 -4.905 1.351 1.00 95.06 79 SER A O 1
ATOM 631 N N . CYS A 1 80 ? -0.498 -5.642 0.280 1.00 97.00 80 CYS A N 1
ATOM 632 C CA . CYS A 1 80 ? -1.022 -6.399 1.411 1.00 97.00 80 CYS A CA 1
ATOM 633 C C . CYS A 1 80 ? -0.025 -7.473 1.867 1.00 97.00 80 CYS A C 1
ATOM 635 O O . CYS A 1 80 ? 0.218 -7.618 3.062 1.00 97.00 80 CYS A O 1
ATOM 637 N N . ALA A 1 81 ? 0.637 -8.151 0.923 1.00 97.12 81 ALA A N 1
ATOM 638 C CA . ALA A 1 81 ? 1.700 -9.106 1.227 1.00 97.12 81 ALA A CA 1
ATOM 639 C C . ALA A 1 81 ? 2.878 -8.465 1.982 1.00 97.12 81 ALA A C 1
ATOM 641 O O . ALA A 1 81 ? 3.389 -9.039 2.943 1.00 97.12 81 ALA A O 1
ATOM 642 N N . VAL A 1 82 ? 3.297 -7.264 1.577 1.00 95.62 82 VAL A N 1
ATOM 643 C CA . VAL A 1 82 ? 4.405 -6.540 2.219 1.00 95.62 82 VAL A CA 1
ATOM 644 C C . VAL A 1 82 ? 4.039 -6.092 3.636 1.00 95.62 82 VAL A C 1
ATOM 646 O O . VAL A 1 82 ? 4.835 -6.275 4.557 1.00 95.62 82 VAL A O 1
ATOM 649 N N . ASP A 1 83 ? 2.833 -5.564 3.838 1.00 95.81 83 ASP A N 1
ATOM 650 C CA . ASP A 1 83 ? 2.347 -5.213 5.175 1.00 95.81 83 ASP A CA 1
ATOM 651 C C . ASP A 1 83 ? 2.210 -6.446 6.068 1.00 95.81 83 ASP A C 1
ATOM 653 O O . ASP A 1 83 ? 2.574 -6.409 7.241 1.00 95.81 83 ASP A O 1
ATOM 657 N N . HIS A 1 84 ? 1.767 -7.573 5.516 1.00 96.00 84 HIS A N 1
ATOM 658 C CA . HIS A 1 84 ? 1.690 -8.830 6.254 1.00 96.00 84 HIS A CA 1
ATOM 659 C C . HIS A 1 84 ? 3.074 -9.306 6.726 1.00 96.00 84 HIS A C 1
ATOM 661 O O . HIS A 1 84 ? 3.237 -9.719 7.876 1.00 96.00 84 HIS A O 1
ATOM 667 N N . ILE A 1 85 ? 4.112 -9.143 5.897 1.00 95.88 85 ILE A N 1
ATOM 668 C CA . ILE A 1 85 ? 5.506 -9.379 6.305 1.00 95.88 85 ILE A CA 1
ATOM 669 C C . ILE A 1 85 ? 5.904 -8.473 7.482 1.00 95.88 85 ILE A C 1
ATOM 671 O O . ILE A 1 85 ? 6.484 -8.954 8.460 1.00 95.88 85 ILE A O 1
ATOM 675 N N . TYR A 1 86 ? 5.598 -7.174 7.418 1.00 94.56 86 TYR A N 1
ATOM 676 C CA . TYR A 1 86 ? 5.908 -6.248 8.512 1.00 94.56 86 TYR A CA 1
ATOM 677 C C . TYR A 1 86 ? 5.124 -6.556 9.785 1.00 94.56 86 TYR A C 1
ATOM 679 O O . TYR A 1 86 ? 5.674 -6.410 10.875 1.00 94.56 86 TYR A O 1
ATOM 687 N N . TYR A 1 87 ? 3.883 -7.029 9.672 1.00 94.69 87 TYR A N 1
ATOM 688 C CA . TYR A 1 87 ? 3.095 -7.467 10.818 1.00 94.69 87 TYR A CA 1
ATOM 689 C C . TYR A 1 87 ? 3.771 -8.640 11.535 1.00 94.69 87 TYR A C 1
ATOM 691 O O . TYR A 1 87 ? 3.948 -8.606 12.752 1.00 94.69 87 TYR A O 1
ATOM 699 N N . HIS A 1 88 ? 4.234 -9.646 10.792 1.00 94.25 88 HIS A N 1
ATOM 700 C CA . HIS A 1 88 ? 4.973 -10.770 11.369 1.00 94.25 88 HIS A CA 1
ATOM 701 C C . HIS A 1 88 ? 6.338 -10.350 11.947 1.00 94.25 88 HIS A C 1
ATOM 703 O O . HIS A 1 88 ? 6.749 -10.867 12.990 1.00 94.25 88 HIS A O 1
ATOM 709 N N . ALA A 1 89 ? 7.005 -9.352 11.352 1.00 92.50 89 ALA A N 1
ATOM 710 C CA . ALA A 1 89 ? 8.193 -8.733 11.947 1.00 92.50 89 ALA A CA 1
ATOM 711 C C . ALA A 1 89 ? 7.866 -8.019 13.273 1.00 92.50 89 ALA A C 1
ATOM 713 O O . ALA A 1 89 ? 8.585 -8.194 14.254 1.00 92.50 89 ALA A O 1
ATOM 714 N N . TYR A 1 90 ? 6.761 -7.265 13.328 1.00 92.50 90 TYR A N 1
ATOM 715 C CA . TYR A 1 90 ? 6.268 -6.588 14.534 1.00 92.50 90 TYR A CA 1
ATOM 716 C C . TYR A 1 90 ? 5.933 -7.574 15.657 1.00 92.50 90 TYR A C 1
ATOM 718 O O . TYR A 1 90 ? 6.255 -7.336 16.821 1.00 92.50 90 TYR A O 1
ATOM 726 N N . LYS A 1 91 ? 5.321 -8.709 15.309 1.00 93.06 91 LYS A N 1
ATOM 727 C CA . LYS A 1 91 ? 5.004 -9.795 16.246 1.00 93.06 91 LYS A CA 1
ATOM 728 C C . LYS A 1 91 ? 6.242 -10.546 16.741 1.00 93.06 91 LYS A C 1
ATOM 730 O O . LYS A 1 91 ? 6.170 -11.176 17.795 1.00 93.06 91 LYS A O 1
ATOM 735 N N . GLY A 1 92 ? 7.363 -10.444 16.024 1.00 91.94 92 GLY A N 1
ATOM 736 C CA . GLY A 1 92 ? 8.587 -11.185 16.314 1.00 91.94 92 GLY A CA 1
ATOM 737 C C . GLY A 1 92 ? 8.506 -12.656 15.904 1.00 91.94 92 GLY A C 1
ATOM 738 O O . GLY A 1 92 ? 9.169 -13.492 16.517 1.00 91.94 92 GLY A O 1
ATOM 739 N N . ASP A 1 93 ? 7.699 -12.979 14.889 1.00 92.44 93 ASP A N 1
ATOM 740 C CA . ASP A 1 93 ? 7.456 -14.363 14.455 1.00 92.44 93 ASP A CA 1
ATOM 741 C C . ASP A 1 93 ? 8.657 -14.980 13.717 1.00 92.44 93 ASP A C 1
ATOM 743 O O . ASP A 1 93 ? 8.756 -16.199 13.590 1.00 92.44 93 ASP A O 1
ATOM 747 N N . PHE A 1 94 ? 9.608 -14.152 13.282 1.00 89.38 94 PHE A N 1
ATOM 748 C CA . PHE A 1 94 ? 10.911 -14.576 12.779 1.00 89.38 94 PHE A CA 1
ATOM 749 C C . PHE A 1 94 ? 12.029 -13.701 13.351 1.00 89.38 94 PHE A C 1
ATOM 751 O O . PHE A 1 94 ? 11.817 -12.565 13.781 1.00 89.38 94 PHE A O 1
ATOM 758 N N . LYS A 1 95 ? 13.252 -14.240 13.369 1.00 86.12 95 LYS A N 1
ATOM 759 C CA . LYS A 1 95 ? 14.417 -13.549 13.931 1.00 86.12 95 LYS A CA 1
ATOM 760 C C . LYS A 1 95 ? 15.043 -12.600 12.917 1.00 86.12 95 LYS A C 1
ATOM 762 O O . LYS A 1 95 ? 15.263 -12.964 11.766 1.00 86.12 95 LYS A O 1
ATOM 767 N N . LEU A 1 96 ? 15.393 -11.408 13.390 1.00 86.25 96 LEU A N 1
ATOM 768 C CA . LEU A 1 96 ? 16.215 -10.441 12.671 1.00 86.25 96 LEU A CA 1
ATOM 769 C C . LEU A 1 96 ? 17.627 -10.393 13.292 1.00 86.25 96 LEU A C 1
ATOM 771 O O . LEU A 1 96 ? 17.739 -10.424 14.521 1.00 86.25 96 LEU A O 1
ATOM 775 N N . PRO A 1 97 ? 18.708 -10.304 12.491 1.00 86.88 97 PRO A N 1
ATOM 776 C CA . PRO A 1 97 ? 18.727 -10.406 11.029 1.00 86.88 97 PRO A CA 1
ATOM 777 C C . PRO A 1 97 ? 18.314 -11.805 10.549 1.00 86.88 97 PRO A C 1
ATOM 779 O O . PRO A 1 97 ? 18.511 -12.793 11.256 1.00 86.88 97 PRO A O 1
ATOM 782 N N . LEU A 1 98 ? 17.753 -11.874 9.341 1.00 87.00 98 LEU A N 1
ATOM 783 C CA . LEU A 1 98 ? 17.317 -13.132 8.737 1.00 87.00 98 LEU A CA 1
ATOM 784 C C . LEU A 1 98 ? 18.524 -14.060 8.532 1.00 87.00 98 LEU A C 1
ATOM 786 O O . LEU A 1 98 ? 19.471 -13.701 7.832 1.00 87.00 98 LEU A O 1
ATOM 790 N N . SER A 1 99 ? 18.498 -15.242 9.145 1.00 84.12 99 SER A N 1
ATOM 791 C CA . SER A 1 99 ? 19.575 -16.242 9.054 1.00 84.12 99 SER A CA 1
ATOM 792 C C . SER A 1 99 ? 19.155 -17.537 8.359 1.00 84.12 99 SER A C 1
ATOM 794 O O . SER A 1 99 ? 20.009 -18.340 7.984 1.00 84.12 99 SER A O 1
ATOM 796 N N . GLU A 1 100 ? 17.853 -17.750 8.197 1.00 86.94 100 GLU A N 1
ATOM 797 C CA . GLU A 1 100 ? 17.284 -18.942 7.576 1.00 86.94 100 GLU A CA 1
ATOM 798 C C . GLU A 1 100 ? 17.353 -18.833 6.049 1.00 86.94 100 GLU A C 1
ATOM 800 O O . GLU A 1 100 ? 17.272 -17.744 5.484 1.00 86.94 100 GLU A O 1
ATOM 805 N N . SER A 1 101 ? 17.519 -19.963 5.360 1.00 89.75 101 SER A N 1
ATOM 806 C CA . SER A 1 101 ? 17.565 -19.987 3.890 1.00 89.75 101 SER A CA 1
ATOM 807 C C . SER A 1 101 ? 16.201 -19.743 3.243 1.00 89.75 101 SER A C 1
ATOM 809 O O . SER A 1 101 ? 16.133 -19.389 2.068 1.00 89.75 101 SER A O 1
ATOM 811 N N . GLU A 1 102 ? 15.135 -19.965 4.005 1.00 94.12 102 GLU A N 1
ATOM 812 C CA . GLU A 1 102 ? 13.745 -19.831 3.596 1.00 94.12 102 GLU A CA 1
ATOM 813 C C . GLU A 1 102 ? 12.949 -19.268 4.775 1.00 94.12 102 GLU A C 1
ATOM 815 O O . GLU A 1 102 ? 13.143 -19.700 5.907 1.00 94.12 102 GLU A O 1
ATOM 820 N N . ILE A 1 103 ? 12.087 -18.292 4.505 1.00 94.06 103 ILE A N 1
ATOM 821 C CA . ILE A 1 103 ? 11.224 -17.622 5.470 1.00 94.06 103 ILE A CA 1
ATOM 822 C C . ILE A 1 103 ? 9.787 -18.022 5.152 1.00 94.06 103 ILE A C 1
ATOM 824 O O . ILE A 1 103 ? 9.293 -17.794 4.044 1.00 94.06 103 ILE A O 1
ATOM 828 N N . LEU A 1 104 ? 9.117 -18.627 6.130 1.00 95.31 104 LEU A N 1
ATOM 829 C CA . LEU A 1 104 ? 7.749 -19.113 5.995 1.00 95.31 104 LEU A CA 1
ATOM 830 C C . LEU A 1 104 ? 6.800 -18.186 6.750 1.00 95.31 104 LEU A C 1
ATOM 832 O O . LEU A 1 104 ? 6.802 -18.149 7.979 1.00 95.31 104 LEU A O 1
ATOM 836 N N . ILE A 1 105 ? 5.978 -17.452 6.004 1.00 95.69 105 ILE A N 1
ATOM 837 C CA . ILE A 1 105 ? 4.964 -16.554 6.558 1.00 95.69 105 ILE A CA 1
ATOM 838 C C . ILE A 1 105 ? 3.583 -17.079 6.151 1.00 95.69 105 ILE A C 1
ATOM 840 O O . ILE A 1 105 ? 3.336 -17.277 4.960 1.00 95.69 105 ILE A O 1
ATOM 844 N N . PRO A 1 106 ? 2.669 -17.331 7.105 1.00 95.19 106 PRO A N 1
ATOM 845 C CA . PRO A 1 106 ? 1.335 -17.826 6.788 1.00 95.19 106 PRO A CA 1
ATOM 846 C C . PRO A 1 106 ? 0.596 -16.925 5.789 1.00 95.19 106 PRO A C 1
ATOM 848 O O . PRO A 1 106 ? 0.546 -15.716 5.976 1.00 95.19 106 PRO A O 1
ATOM 851 N N . GLY A 1 107 ? 0.004 -17.509 4.744 1.00 95.31 107 GLY A N 1
ATOM 852 C CA . GLY A 1 107 ? -0.691 -16.750 3.693 1.00 95.31 107 GLY A CA 1
ATOM 853 C C . GLY A 1 107 ? 0.219 -16.210 2.584 1.00 95.31 107 GLY A C 1
ATOM 854 O O . GLY A 1 107 ? -0.281 -15.572 1.665 1.00 95.31 107 GLY A O 1
ATOM 855 N N . LEU A 1 108 ? 1.528 -16.481 2.636 1.00 97.25 108 LEU A N 1
ATOM 856 C CA . LEU A 1 108 ? 2.493 -16.142 1.589 1.00 97.25 108 LEU A CA 1
ATOM 857 C C . LEU A 1 108 ? 3.222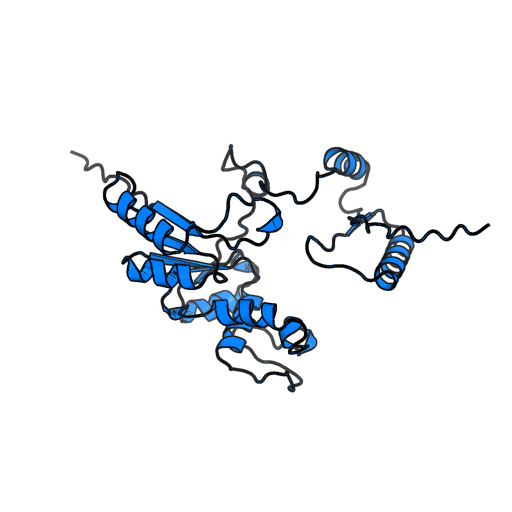 -17.398 1.083 1.00 97.25 108 LEU A C 1
ATOM 859 O O . LEU A 1 108 ? 3.327 -18.390 1.814 1.00 97.25 108 LEU A O 1
ATOM 863 N N . PRO A 1 109 ? 3.735 -17.384 -0.163 1.00 96.19 109 PRO A N 1
ATOM 864 C CA . PRO A 1 109 ? 4.628 -18.435 -0.637 1.00 96.19 109 PRO A CA 1
ATOM 865 C C . PRO A 1 109 ? 5.942 -18.438 0.167 1.00 96.19 109 PRO A C 1
ATOM 867 O O . PRO A 1 109 ? 6.277 -17.427 0.783 1.00 96.19 109 PRO A O 1
ATOM 870 N N . PRO A 1 110 ? 6.720 -19.535 0.146 1.00 95.62 110 PRO A N 1
ATOM 871 C CA . PRO A 1 110 ? 8.055 -19.544 0.733 1.00 95.62 110 PRO A CA 1
ATOM 872 C C . PRO A 1 110 ? 8.936 -18.447 0.126 1.00 95.62 110 PRO A C 1
ATOM 874 O O . PRO A 1 110 ? 9.047 -18.341 -1.098 1.00 95.62 110 PRO A O 1
ATOM 877 N N . LEU A 1 111 ? 9.550 -17.629 0.981 1.00 95.50 111 LEU A N 1
ATOM 878 C CA . LEU A 1 111 ? 10.375 -16.492 0.573 1.00 95.50 111 LEU A CA 1
ATOM 879 C C . LEU A 1 111 ? 11.841 -16.765 0.883 1.00 95.50 111 LEU A C 1
ATOM 881 O O . LEU A 1 111 ? 12.175 -17.307 1.935 1.00 95.50 111 LEU A O 1
ATOM 885 N N . LYS A 1 112 ? 12.751 -16.330 0.017 1.00 93.69 112 LYS A N 1
ATOM 886 C CA . LYS A 1 112 ? 14.167 -16.233 0.386 1.00 93.69 112 LYS A CA 1
ATOM 887 C C . LYS A 1 112 ? 14.392 -14.948 1.178 1.00 93.69 112 LYS A C 1
ATOM 889 O O . LYS A 1 112 ? 13.666 -13.975 0.976 1.00 93.69 112 LYS A O 1
ATOM 894 N N . PRO A 1 113 ? 15.461 -14.858 1.987 1.00 91.00 113 PRO A N 1
ATOM 895 C CA . PRO A 1 113 ? 15.833 -13.600 2.628 1.00 91.00 113 PRO A CA 1
ATOM 896 C C . PRO A 1 113 ? 15.924 -12.418 1.651 1.00 91.00 113 PRO A C 1
ATOM 898 O O . PRO A 1 113 ? 15.511 -11.320 1.995 1.00 91.00 113 PRO A O 1
ATOM 901 N N . SER A 1 114 ? 16.396 -12.643 0.419 1.00 90.94 114 SER A N 1
ATOM 902 C CA . SER A 1 114 ? 16.490 -11.613 -0.627 1.00 90.94 114 SER A CA 1
ATOM 903 C C . SER A 1 114 ? 15.149 -11.130 -1.184 1.00 90.94 114 SER A C 1
ATOM 905 O O . SER A 1 114 ? 15.113 -10.071 -1.803 1.00 90.94 114 SER A O 1
ATOM 907 N N . ASP A 1 115 ? 14.077 -11.902 -0.997 1.00 93.06 115 ASP A N 1
ATOM 908 C CA . ASP A 1 115 ? 12.723 -11.550 -1.442 1.00 93.06 115 ASP A CA 1
ATOM 909 C C . ASP A 1 115 ? 12.012 -10.666 -0.399 1.00 93.06 115 ASP A C 1
ATOM 911 O O . ASP A 1 115 ? 10.978 -10.060 -0.680 1.00 93.06 115 ASP A O 1
ATOM 915 N N . MET A 1 116 ? 12.576 -10.569 0.810 1.00 91.75 116 MET A N 1
ATOM 916 C CA . MET A 1 116 ? 12.051 -9.744 1.892 1.00 91.75 116 MET A CA 1
ATOM 917 C C . MET A 1 116 ? 12.362 -8.257 1.652 1.00 91.75 116 MET A C 1
ATOM 919 O O . MET A 1 116 ? 13.378 -7.921 1.035 1.00 91.75 116 MET A O 1
ATOM 923 N N . PRO A 1 117 ? 11.548 -7.335 2.199 1.00 90.31 117 PRO A N 1
ATOM 924 C CA . PRO A 1 117 ? 11.842 -5.906 2.182 1.00 90.31 117 PRO A CA 1
ATOM 925 C C . PRO A 1 117 ? 13.285 -5.601 2.599 1.00 90.31 117 PRO A C 1
ATOM 927 O O . PRO A 1 117 ? 13.796 -6.138 3.585 1.00 90.31 117 PRO A O 1
ATOM 930 N N . SER A 1 118 ? 13.954 -4.721 1.851 1.00 81.75 118 SER A N 1
ATOM 931 C CA . SER A 1 118 ? 15.411 -4.540 1.923 1.00 81.75 118 SER A CA 1
ATOM 932 C C . SER A 1 118 ? 15.933 -4.156 3.308 1.00 81.75 118 SER A C 1
ATOM 934 O O . SER A 1 118 ? 17.052 -4.519 3.651 1.00 81.75 118 SER A O 1
ATOM 936 N N . PHE A 1 119 ? 15.134 -3.478 4.127 1.00 76.38 119 PHE A N 1
ATOM 937 C CA . PHE A 1 119 ? 15.492 -3.115 5.501 1.00 76.38 119 PHE A CA 1
ATOM 938 C C . PHE A 1 119 ? 15.233 -4.223 6.537 1.00 76.38 119 PHE A C 1
ATOM 940 O O . PHE A 1 119 ? 15.764 -4.134 7.642 1.00 76.38 119 PHE A O 1
ATOM 947 N N . LEU A 1 120 ? 14.474 -5.271 6.192 1.00 78.19 120 LEU A N 1
ATOM 948 C CA . LEU A 1 120 ? 14.416 -6.523 6.957 1.00 78.19 120 LEU A CA 1
ATOM 949 C C . LEU A 1 120 ? 15.590 -7.433 6.590 1.00 78.19 120 LEU A C 1
ATOM 951 O O . LEU A 1 120 ? 16.257 -7.971 7.472 1.00 78.19 120 LEU A O 1
ATOM 955 N N . TYR A 1 121 ? 15.861 -7.567 5.288 1.00 75.75 121 TYR A N 1
ATOM 956 C CA . TYR A 1 121 ? 16.956 -8.384 4.768 1.00 75.75 121 TYR A CA 1
ATOM 957 C C . TYR A 1 121 ? 18.333 -7.812 5.129 1.00 75.75 121 TYR A C 1
ATOM 959 O O . TYR A 1 121 ? 19.146 -8.471 5.776 1.00 75.75 121 TYR A O 1
ATOM 967 N N . VAL A 1 122 ? 18.583 -6.551 4.772 1.00 75.38 122 VAL A N 1
ATOM 968 C CA . VAL A 1 122 ? 19.754 -5.783 5.206 1.00 75.38 122 VAL A CA 1
ATOM 969 C C . VAL A 1 122 ? 19.366 -5.040 6.477 1.00 75.38 122 VAL A C 1
ATOM 9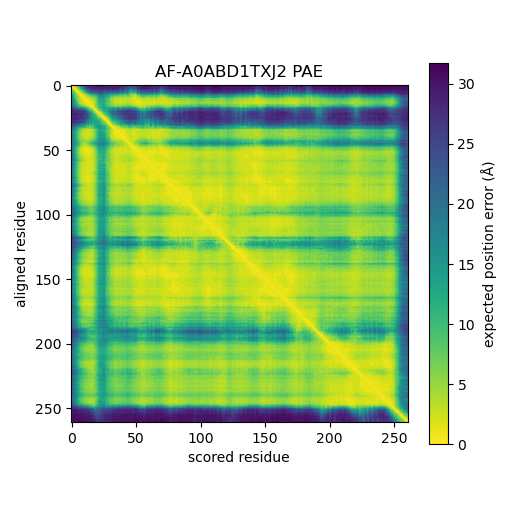71 O O . VAL A 1 122 ? 19.117 -3.830 6.471 1.00 75.38 122 VAL A O 1
ATOM 974 N N . HIS A 1 123 ? 19.253 -5.802 7.563 1.00 70.44 123 HIS A N 1
ATOM 975 C CA . HIS A 1 123 ? 18.871 -5.289 8.874 1.00 70.44 123 HIS A CA 1
ATOM 976 C C . HIS A 1 123 ? 19.702 -4.049 9.251 1.00 70.44 123 HIS A C 1
ATOM 978 O O . HIS A 1 123 ? 20.912 -4.004 9.021 1.00 70.44 123 HIS A O 1
ATOM 984 N N . CYS A 1 124 ? 19.048 -3.032 9.819 1.00 69.88 124 CYS A N 1
ATOM 985 C CA . CYS A 1 124 ? 19.629 -1.720 10.141 1.00 69.88 124 CYS A CA 1
ATOM 986 C C . CYS A 1 124 ? 20.118 -0.867 8.950 1.00 69.88 124 CYS A C 1
ATOM 988 O O . CYS A 1 124 ? 20.762 0.154 9.187 1.00 69.88 124 CYS A O 1
ATOM 990 N N . SER A 1 125 ? 19.813 -1.205 7.690 1.00 76.25 125 SER A N 1
ATOM 991 C CA . SER A 1 125 ? 20.153 -0.328 6.549 1.00 76.25 125 SER A CA 1
ATOM 992 C C . SER A 1 125 ? 19.419 1.019 6.590 1.00 76.25 125 SER A C 1
ATOM 994 O O . SER A 1 125 ? 19.986 2.038 6.199 1.00 76.25 125 SER A O 1
ATOM 996 N N . TYR A 1 126 ? 18.189 1.036 7.120 1.00 76.75 126 TYR A N 1
ATOM 997 C CA . TYR A 1 126 ? 17.371 2.240 7.296 1.00 76.75 126 TYR A CA 1
ATOM 998 C C . TYR A 1 126 ? 16.608 2.209 8.634 1.00 76.75 126 TYR A C 1
ATOM 1000 O O . TYR A 1 126 ? 15.391 2.021 8.628 1.00 76.75 126 TYR A O 1
ATOM 1008 N N . PRO A 1 127 ? 17.280 2.396 9.788 1.00 77.88 127 PRO A N 1
ATOM 1009 C CA . PRO A 1 127 ? 16.656 2.208 11.102 1.00 77.88 127 PRO A CA 1
ATOM 1010 C C . PRO A 1 127 ? 15.375 3.036 11.324 1.00 77.88 127 PRO A C 1
ATOM 1012 O O . PRO A 1 127 ? 14.376 2.452 11.729 1.00 77.88 127 PRO A O 1
ATOM 1015 N N . PRO A 1 128 ? 15.309 4.336 10.954 1.00 80.62 128 PRO A N 1
ATOM 1016 C CA . PRO A 1 128 ? 14.070 5.102 11.113 1.00 80.62 128 PRO A CA 1
ATOM 1017 C C . PRO A 1 128 ? 12.913 4.585 10.250 1.00 80.62 128 PRO A C 1
ATOM 1019 O O . PRO A 1 128 ? 11.762 4.650 10.663 1.00 80.62 128 PRO A O 1
ATOM 1022 N N . LEU A 1 129 ? 13.204 4.084 9.044 1.00 79.75 129 LEU A N 1
ATOM 1023 C CA . LEU A 1 129 ? 12.176 3.535 8.159 1.00 79.75 129 LEU A CA 1
ATOM 1024 C C . LEU A 1 129 ? 11.662 2.197 8.692 1.00 79.75 129 LEU A C 1
ATOM 1026 O O . LEU A 1 129 ? 10.460 1.964 8.661 1.00 79.75 129 LEU A O 1
ATOM 1030 N N . PHE A 1 130 ? 12.563 1.357 9.208 1.00 83.81 130 PHE A N 1
ATOM 1031 C CA . PHE A 1 130 ? 12.209 0.109 9.878 1.00 83.81 130 PHE A CA 1
ATOM 1032 C C . PHE A 1 130 ? 11.269 0.362 11.065 1.00 83.81 130 PHE A C 1
ATOM 1034 O O . PHE A 1 130 ? 10.224 -0.276 11.163 1.00 83.81 130 PHE A O 1
ATOM 1041 N N . ASP A 1 131 ? 11.582 1.345 11.911 1.00 84.44 131 ASP A N 1
ATOM 1042 C CA . ASP A 1 131 ? 10.713 1.695 13.035 1.00 84.44 131 ASP A CA 1
ATOM 1043 C C . ASP A 1 131 ? 9.337 2.180 12.555 1.00 84.44 131 ASP A C 1
ATOM 1045 O O . ASP A 1 131 ? 8.324 1.803 13.135 1.00 84.44 131 ASP A O 1
ATOM 1049 N N . ILE A 1 132 ? 9.267 2.981 11.487 1.00 86.31 132 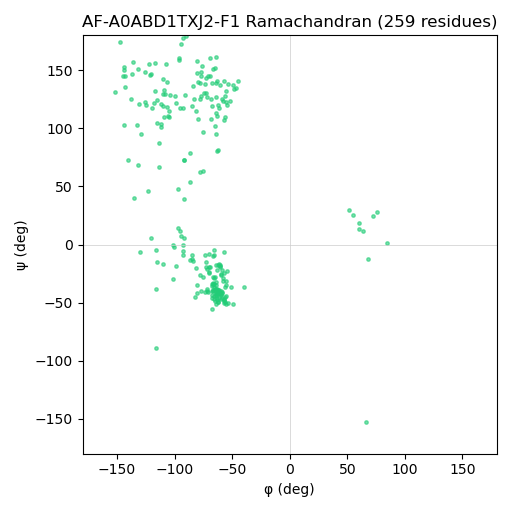ILE A N 1
ATOM 1050 C CA . ILE A 1 132 ? 7.993 3.477 10.941 1.00 86.31 132 ILE A CA 1
ATOM 1051 C C . ILE A 1 132 ? 7.105 2.323 10.447 1.00 86.31 132 ILE A C 1
ATOM 1053 O O . ILE A 1 132 ? 5.938 2.251 10.827 1.00 86.31 132 ILE A O 1
ATOM 1057 N N . VAL A 1 133 ? 7.648 1.409 9.639 1.00 88.06 133 VAL A N 1
ATOM 1058 C CA . VAL A 1 133 ? 6.866 0.317 9.023 1.00 88.06 133 VAL A CA 1
ATOM 1059 C C . VAL A 1 133 ? 6.509 -0.799 9.995 1.00 88.06 133 VAL A C 1
ATOM 1061 O O . VAL A 1 133 ? 5.484 -1.447 9.830 1.00 88.06 133 VAL A O 1
ATOM 1064 N N . VAL A 1 134 ? 7.314 -1.026 11.033 1.00 87.56 134 VAL A N 1
ATOM 1065 C CA . VAL A 1 134 ? 7.002 -2.017 12.069 1.00 87.56 134 VAL A CA 1
ATOM 1066 C C . VAL A 1 134 ? 6.007 -1.442 13.080 1.00 87.56 134 VAL A C 1
ATOM 1068 O O . VAL A 1 134 ? 5.044 -2.114 13.444 1.00 87.56 134 VAL A O 1
ATOM 1071 N N . ASN A 1 135 ? 6.165 -0.180 13.495 1.00 88.69 135 ASN A N 1
ATOM 1072 C CA . ASN A 1 135 ? 5.260 0.437 14.473 1.00 88.69 135 ASN A CA 1
ATOM 1073 C C . ASN A 1 135 ? 3.881 0.801 13.906 1.00 88.69 135 ASN A C 1
ATOM 1075 O O . ASN A 1 135 ? 2.976 1.113 14.681 1.00 88.69 135 ASN A O 1
ATOM 1079 N N . GLN A 1 136 ? 3.674 0.710 12.589 1.00 91.94 136 GLN A N 1
ATOM 1080 C CA . GLN A 1 136 ? 2.364 0.950 11.972 1.00 91.94 136 GLN A CA 1
ATOM 1081 C C . GLN A 1 136 ? 1.266 -0.013 12.473 1.00 91.94 136 GLN A C 1
ATOM 1083 O O . GLN A 1 136 ? 0.077 0.278 12.364 1.00 91.94 136 GLN A O 1
ATOM 1088 N N . PHE A 1 137 ? 1.656 -1.155 13.054 1.00 94.00 137 PHE A N 1
ATOM 1089 C CA . PHE A 1 137 ? 0.744 -2.160 13.614 1.00 94.00 137 PHE A CA 1
ATOM 1090 C C . PHE A 1 137 ? 0.432 -1.961 15.101 1.00 94.00 137 PHE A C 1
ATOM 1092 O O . PHE A 1 137 ? -0.248 -2.790 15.709 1.00 94.00 137 PHE A O 1
ATOM 1099 N N . GLN A 1 138 ? 0.902 -0.873 15.712 1.00 91.38 138 GLN A N 1
ATOM 1100 C CA . GLN A 1 138 ? 0.580 -0.563 17.099 1.00 91.38 138 GLN A CA 1
ATOM 1101 C C . GLN A 1 138 ? -0.942 -0.440 17.291 1.00 91.38 138 GLN A C 1
ATOM 1103 O O . GLN A 1 138 ? -1.599 0.362 16.630 1.00 91.38 138 GLN A O 1
ATOM 1108 N N . SER A 1 139 ? -1.498 -1.210 18.234 1.00 89.56 139 SER A N 1
ATOM 1109 C CA . SER A 1 139 ? -2.940 -1.275 18.529 1.00 89.56 139 SER A CA 1
ATOM 1110 C C . SER A 1 139 ? -3.827 -1.723 17.352 1.00 89.56 139 SER A C 1
ATOM 1112 O O . SER A 1 139 ? -5.048 -1.559 17.432 1.00 89.56 139 SER A O 1
ATOM 1114 N N . ILE A 1 140 ? -3.267 -2.269 16.264 1.00 93.94 140 ILE A N 1
ATOM 1115 C CA . ILE A 1 140 ? -4.010 -2.564 15.026 1.00 93.94 140 ILE A CA 1
ATOM 1116 C C . ILE A 1 140 ? -5.170 -3.544 15.240 1.00 93.94 140 ILE A C 1
ATOM 1118 O O . ILE A 1 140 ? -6.177 -3.475 14.543 1.00 93.94 140 ILE A O 1
ATOM 1122 N N . GLU A 1 141 ? -5.080 -4.405 16.255 1.00 93.06 141 GLU A N 1
ATOM 1123 C CA . GLU A 1 141 ? -6.133 -5.341 16.654 1.00 93.06 141 GLU A CA 1
ATOM 1124 C C . GLU A 1 141 ? -7.427 -4.655 17.115 1.00 93.06 141 GLU A C 1
ATOM 1126 O O . GLU A 1 141 ? -8.479 -5.288 17.167 1.00 93.06 141 GLU A O 1
ATOM 1131 N N . LYS A 1 142 ? -7.362 -3.363 17.458 1.00 95.50 142 LYS A N 1
ATOM 1132 C CA . LYS A 1 142 ? -8.529 -2.560 17.839 1.00 95.50 142 LYS A CA 1
ATOM 1133 C C . LYS A 1 142 ? -9.226 -1.938 16.630 1.00 95.50 142 LYS A C 1
ATOM 1135 O O . LYS A 1 142 ? -10.319 -1.402 16.805 1.00 95.50 142 LYS A O 1
ATOM 1140 N N . ALA A 1 143 ? -8.612 -1.930 15.445 1.00 97.00 143 ALA A N 1
ATOM 1141 C CA . ALA A 1 143 ? -9.214 -1.345 14.250 1.00 97.00 143 ALA A CA 1
ATOM 1142 C C . ALA A 1 143 ? -10.486 -2.109 13.851 1.00 97.00 143 ALA A C 1
ATOM 1144 O O . ALA A 1 143 ? -10.530 -3.336 13.893 1.00 97.00 143 ALA A O 1
ATOM 1145 N N . ASP A 1 144 ? -11.525 -1.376 13.452 1.00 97.75 144 ASP A N 1
ATOM 1146 C CA . ASP A 1 144 ? -12.796 -1.969 13.018 1.00 97.75 144 ASP A CA 1
ATOM 1147 C C . ASP A 1 144 ? -12.700 -2.512 11.587 1.00 97.75 144 ASP A C 1
ATOM 1149 O O . ASP A 1 144 ? -13.415 -3.449 11.235 1.00 97.75 144 ASP A O 1
ATOM 1153 N N . TRP A 1 145 ? -11.791 -1.952 10.778 1.00 97.81 145 TRP A N 1
ATOM 1154 C CA . TRP A 1 145 ? -11.484 -2.411 9.423 1.00 97.81 145 TRP A CA 1
ATOM 1155 C C . TRP A 1 145 ? -10.009 -2.242 9.074 1.00 97.81 145 TRP A C 1
ATOM 1157 O O . TRP A 1 145 ? -9.382 -1.247 9.442 1.00 97.81 145 TRP A O 1
ATOM 1167 N N . LEU A 1 146 ? -9.494 -3.194 8.294 1.00 97.88 146 LEU A N 1
ATOM 1168 C CA . LEU A 1 146 ? -8.190 -3.113 7.639 1.00 97.88 146 LEU A CA 1
ATOM 1169 C C . LEU A 1 146 ? -8.424 -3.008 6.130 1.00 97.88 146 LEU A C 1
ATOM 1171 O O . LEU A 1 146 ? -8.808 -3.977 5.475 1.00 97.88 146 LEU A O 1
ATOM 1175 N N . LEU A 1 147 ? -8.260 -1.809 5.592 1.00 97.75 147 LEU A N 1
ATOM 1176 C CA . LEU A 1 147 ? -8.507 -1.481 4.197 1.00 97.75 147 LEU A CA 1
ATOM 1177 C C . LEU A 1 147 ? -7.177 -1.485 3.446 1.00 97.75 147 LEU A C 1
ATOM 1179 O O . LEU A 1 147 ? -6.283 -0.717 3.785 1.00 97.75 147 LEU A O 1
ATOM 1183 N N . PHE A 1 148 ? -7.051 -2.310 2.413 1.00 97.25 148 PHE A N 1
ATOM 1184 C CA . PHE A 1 148 ? -5.849 -2.378 1.586 1.00 97.25 148 PHE A CA 1
ATOM 1185 C C . PHE A 1 148 ? -6.123 -1.798 0.205 1.00 97.25 148 PHE A C 1
ATOM 1187 O O . PHE A 1 148 ? -7.115 -2.150 -0.446 1.00 97.25 148 PHE A O 1
ATOM 1194 N N . ASN A 1 149 ? -5.222 -0.934 -0.264 1.00 96.00 149 ASN A N 1
ATOM 1195 C CA . ASN A 1 149 ? -5.217 -0.418 -1.630 1.00 96.00 149 ASN A CA 1
ATOM 1196 C C . ASN A 1 149 ? -4.710 -1.476 -2.630 1.00 96.00 149 ASN A C 1
ATOM 1198 O O . ASN A 1 149 ? -3.682 -1.329 -3.285 1.00 96.00 149 ASN A O 1
ATOM 1202 N N . THR A 1 150 ? -5.460 -2.565 -2.725 1.00 96.12 150 THR A N 1
ATOM 1203 C CA . THR A 1 150 ? -5.243 -3.699 -3.622 1.00 96.12 150 THR A CA 1
ATOM 1204 C C . THR A 1 150 ? -6.599 -4.275 -4.022 1.00 96.12 150 THR A C 1
ATOM 1206 O O . THR A 1 150 ? -7.630 -3.864 -3.483 1.00 96.12 150 THR A O 1
ATOM 1209 N N . PHE A 1 151 ? -6.627 -5.238 -4.935 1.00 95.62 151 PHE A N 1
ATOM 1210 C CA . PHE A 1 151 ? -7.837 -5.987 -5.271 1.00 95.62 151 PHE A CA 1
ATOM 1211 C C . PHE A 1 151 ? -7.625 -7.477 -5.015 1.00 95.62 151 PHE A C 1
ATOM 1213 O O . PHE A 1 151 ? -6.530 -7.997 -5.207 1.00 95.62 151 PHE A O 1
ATOM 1220 N N . HIS A 1 152 ? -8.692 -8.168 -4.607 1.00 97.06 152 HIS A N 1
ATOM 1221 C CA . HIS A 1 152 ? -8.637 -9.552 -4.117 1.00 97.06 152 HIS A CA 1
ATOM 1222 C C . HIS A 1 152 ? -7.858 -10.497 -5.038 1.00 97.06 152 HIS A C 1
ATOM 1224 O O . HIS A 1 152 ? -6.894 -11.105 -4.599 1.00 97.06 152 HIS A O 1
ATOM 1230 N N . LYS A 1 153 ? -8.175 -10.515 -6.337 1.00 97.12 153 LYS A N 1
ATOM 1231 C CA . LYS A 1 153 ? -7.523 -11.399 -7.317 1.00 97.12 153 LYS A CA 1
ATOM 1232 C C . LYS A 1 153 ? -6.001 -11.191 -7.462 1.00 97.12 153 LYS A C 1
ATOM 1234 O O . LYS A 1 153 ? -5.333 -12.055 -8.018 1.00 97.12 153 LYS A O 1
ATOM 1239 N N . LEU A 1 154 ? -5.449 -10.050 -7.034 1.00 97.12 154 LEU A N 1
ATOM 1240 C CA . LEU A 1 154 ? -4.003 -9.798 -7.080 1.00 97.12 154 LEU A CA 1
ATOM 1241 C C . LEU A 1 154 ? -3.256 -10.451 -5.912 1.00 97.12 154 LEU A C 1
ATOM 1243 O O . LEU A 1 154 ? -2.119 -10.875 -6.081 1.00 97.12 154 LEU A O 1
ATOM 1247 N N . GLU A 1 155 ? -3.885 -10.499 -4.739 1.00 97.38 155 GLU A N 1
ATOM 1248 C CA . GLU A 1 155 ? -3.270 -10.882 -3.461 1.00 97.38 155 GLU A CA 1
ATOM 1249 C C . GLU A 1 155 ? -4.190 -11.851 -2.683 1.00 97.38 155 GLU A C 1
ATOM 1251 O O . GLU A 1 155 ? -4.347 -11.743 -1.468 1.00 97.38 155 GLU A O 1
ATOM 1256 N N . GLU A 1 156 ? -4.828 -12.783 -3.401 1.00 97.38 156 GLU A N 1
ATOM 1257 C CA . GLU A 1 156 ? -5.901 -13.665 -2.904 1.00 97.38 156 GLU A CA 1
ATOM 1258 C C . GLU A 1 156 ? -5.478 -14.458 -1.661 1.00 97.38 156 GLU A C 1
ATOM 1260 O O . GLU A 1 156 ? -6.142 -14.372 -0.629 1.00 97.38 156 GLU A O 1
ATOM 1265 N N . ASP A 1 157 ? -4.332 -15.144 -1.722 1.00 97.50 157 ASP A N 1
ATOM 1266 C CA . ASP A 1 157 ? -3.860 -16.027 -0.648 1.00 97.50 157 ASP A CA 1
ATOM 1267 C C . ASP A 1 157 ? -3.674 -15.296 0.692 1.00 97.50 157 ASP A C 1
ATOM 1269 O O . ASP A 1 157 ? -4.121 -15.778 1.739 1.00 97.50 157 ASP A O 1
ATOM 1273 N N . VAL A 1 158 ? -3.038 -14.119 0.674 1.00 97.81 158 VAL A N 1
ATOM 1274 C CA . VAL A 1 158 ? -2.777 -13.340 1.894 1.00 97.81 158 VAL A CA 1
ATOM 1275 C C . VAL A 1 158 ? -4.057 -12.696 2.420 1.00 97.81 158 VAL A C 1
ATOM 1277 O O . VAL A 1 158 ? -4.314 -12.745 3.623 1.00 97.81 158 VAL A O 1
ATOM 1280 N N . ILE A 1 159 ? -4.909 -12.168 1.536 1.00 97.88 159 ILE A N 1
ATOM 1281 C CA . ILE A 1 159 ? -6.182 -11.553 1.927 1.00 97.88 159 ILE A CA 1
ATOM 1282 C C . ILE A 1 159 ? -7.101 -12.593 2.571 1.00 97.88 159 ILE A C 1
ATOM 1284 O O . ILE A 1 159 ? -7.634 -12.349 3.657 1.00 97.88 159 ILE A O 1
ATOM 1288 N N . ASP A 1 160 ? -7.259 -13.759 1.946 1.00 97.75 160 ASP A N 1
ATOM 1289 C CA . ASP A 1 160 ? -8.104 -14.838 2.458 1.00 97.75 160 ASP A CA 1
ATOM 1290 C C . ASP A 1 160 ? -7.542 -15.429 3.748 1.00 97.75 160 ASP A C 1
ATOM 1292 O O . ASP A 1 160 ? -8.300 -15.825 4.639 1.00 97.75 160 ASP A O 1
ATOM 1296 N N . TRP A 1 161 ? -6.214 -15.476 3.888 1.00 97.50 161 TRP A N 1
ATOM 1297 C CA . TRP A 1 161 ? -5.587 -15.870 5.140 1.00 97.50 161 TRP A CA 1
ATOM 1298 C C . TRP A 1 161 ? -5.914 -14.879 6.264 1.00 97.50 161 TRP A C 1
ATOM 1300 O O . TRP A 1 161 ? -6.409 -15.302 7.311 1.00 97.50 161 TRP A O 1
ATOM 1310 N N . MET A 1 162 ? -5.711 -13.576 6.045 1.00 96.50 162 MET A N 1
ATOM 1311 C CA . MET A 1 162 ? -5.944 -12.545 7.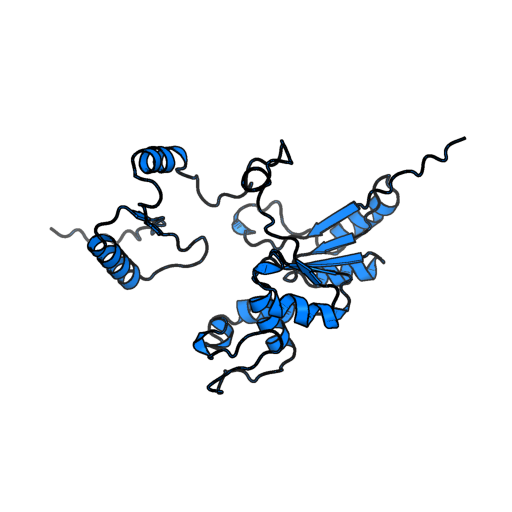063 1.00 96.50 162 MET A CA 1
ATOM 1312 C C . MET A 1 162 ? -7.431 -12.393 7.414 1.00 96.50 162 MET A C 1
ATOM 1314 O O . MET A 1 162 ? -7.779 -12.161 8.575 1.00 96.50 162 MET A O 1
ATOM 1318 N N . ALA A 1 163 ? -8.327 -12.575 6.439 1.00 96.31 163 ALA A N 1
ATOM 1319 C CA . ALA A 1 163 ? -9.775 -12.483 6.625 1.00 96.31 163 ALA A CA 1
ATOM 1320 C C . ALA A 1 163 ? -10.332 -13.509 7.633 1.00 96.31 163 ALA A C 1
ATOM 1322 O O . ALA A 1 163 ? -11.430 -13.322 8.157 1.00 96.31 163 ALA A O 1
ATOM 1323 N N . LYS A 1 164 ? -9.577 -14.571 7.953 1.00 96.19 164 LYS A N 1
ATOM 1324 C CA . LYS A 1 164 ? -9.950 -15.559 8.980 1.00 96.19 164 LYS A CA 1
ATOM 1325 C C . LYS A 1 164 ? -9.959 -14.974 10.392 1.00 96.19 164 LYS A C 1
ATOM 1327 O O . LYS A 1 164 ? -10.683 -15.481 11.245 1.00 96.19 164 LYS A O 1
ATOM 1332 N N . SER A 1 165 ? -9.155 -13.943 10.649 1.00 91.44 165 SER A N 1
ATOM 1333 C CA . SER A 1 165 ? -8.951 -13.376 11.990 1.00 91.44 165 SER A CA 1
ATOM 1334 C C . SER A 1 165 ? -9.101 -11.859 12.058 1.00 91.44 165 SER A C 1
ATOM 1336 O O . SER A 1 165 ? -9.029 -11.292 13.147 1.00 91.44 165 SER A O 1
ATOM 1338 N N . SER A 1 166 ? -9.270 -11.175 10.927 1.00 93.38 166 SER A N 1
ATOM 1339 C CA . SER A 1 166 ? -9.302 -9.713 10.884 1.00 93.38 166 SER A CA 1
ATOM 1340 C C . SER A 1 166 ? -10.299 -9.180 9.848 1.00 93.38 166 SER A C 1
ATOM 1342 O O . SER A 1 166 ? -10.533 -9.826 8.826 1.00 93.38 166 SER A O 1
ATOM 1344 N N . PRO A 1 167 ? -10.891 -7.990 10.073 1.00 95.75 167 PRO A N 1
ATOM 1345 C CA . PRO A 1 167 ? -11.880 -7.385 9.178 1.00 95.75 167 PRO A CA 1
ATOM 1346 C C . PRO A 1 167 ? -11.219 -6.739 7.946 1.00 95.75 167 PRO A C 1
ATOM 1348 O O . PRO A 1 167 ? -11.292 -5.527 7.733 1.00 95.75 167 PRO A O 1
ATOM 1351 N N . VAL A 1 168 ? -10.550 -7.559 7.134 1.00 96.94 168 VAL A N 1
ATOM 1352 C CA . VAL A 1 168 ? -9.803 -7.132 5.945 1.00 96.94 168 VAL A CA 1
ATOM 1353 C C . VAL A 1 168 ? -10.734 -6.850 4.768 1.00 96.94 168 VAL A C 1
ATOM 1355 O O . VAL A 1 168 ? -11.682 -7.599 4.508 1.00 96.94 168 VAL A O 1
ATOM 1358 N N . LYS A 1 169 ? -10.450 -5.771 4.031 1.00 96.94 169 LYS A N 1
ATOM 1359 C CA . LYS A 1 169 ? -11.090 -5.433 2.755 1.00 96.94 169 LYS A CA 1
ATOM 1360 C C . LYS A 1 169 ? -10.062 -4.928 1.749 1.00 96.94 169 LYS A C 1
ATOM 1362 O O . LYS A 1 169 ? -9.377 -3.939 1.990 1.00 96.94 169 LYS A O 1
ATOM 1367 N N . ALA A 1 170 ? -10.024 -5.572 0.590 1.00 97.50 170 ALA A N 1
ATOM 1368 C CA . ALA A 1 170 ? -9.354 -5.052 -0.592 1.00 97.50 170 ALA A CA 1
ATOM 1369 C C . ALA A 1 170 ? -10.286 -4.044 -1.281 1.00 97.50 170 ALA A C 1
ATOM 1371 O O . ALA A 1 170 ? -11.378 -4.416 -1.713 1.00 97.50 170 ALA A O 1
ATOM 1372 N N . ILE A 1 171 ? -9.890 -2.771 -1.313 1.00 95.56 171 ILE A N 1
ATOM 1373 C CA . ILE A 1 171 ? -10.719 -1.661 -1.822 1.00 95.56 171 ILE A CA 1
ATOM 1374 C C . ILE A 1 171 ? -10.073 -0.909 -2.990 1.00 95.56 171 ILE A C 1
ATOM 1376 O O . ILE A 1 171 ? -10.574 0.129 -3.416 1.00 95.56 171 ILE A O 1
ATOM 1380 N N . GLY A 1 172 ? -8.937 -1.402 -3.472 1.00 93.00 172 GLY A N 1
ATOM 1381 C CA . GLY A 1 172 ? -8.186 -0.811 -4.562 1.00 93.00 172 GLY A CA 1
ATOM 1382 C C . GLY A 1 172 ? -8.592 -1.325 -5.951 1.00 93.00 172 GLY A C 1
ATOM 1383 O O . GLY A 1 172 ? -9.447 -2.204 -6.083 1.00 93.00 172 GLY A O 1
ATOM 1384 N N . PRO A 1 173 ? -7.934 -0.802 -7.000 1.00 90.75 173 PRO A N 1
ATOM 1385 C CA . PRO A 1 173 ? -6.957 0.288 -6.928 1.00 90.75 173 PRO A CA 1
ATOM 1386 C C . PRO A 1 173 ? -7.636 1.639 -6.645 1.00 90.75 173 PRO A C 1
ATOM 1388 O O . PRO A 1 173 ? -8.573 2.027 -7.335 1.00 90.75 173 PRO A O 1
ATOM 1391 N N . THR A 1 174 ? -7.145 2.392 -5.659 1.00 88.38 174 THR A N 1
ATOM 1392 C CA . THR A 1 174 ? -7.650 3.732 -5.310 1.00 88.38 174 THR A CA 1
ATOM 1393 C C . THR A 1 174 ? -6.957 4.811 -6.146 1.00 88.38 174 THR A C 1
ATOM 1395 O O . THR A 1 174 ? -6.347 5.740 -5.614 1.00 88.38 174 THR A O 1
ATOM 1398 N N . ILE A 1 175 ? -6.989 4.647 -7.469 1.00 86.81 175 ILE A N 1
ATOM 1399 C CA . ILE A 1 175 ? -6.529 5.660 -8.428 1.00 86.81 175 ILE A CA 1
ATOM 1400 C C . ILE A 1 175 ? -7.729 6.488 -8.920 1.00 86.81 175 ILE A C 1
ATOM 1402 O O . ILE A 1 175 ? -8.857 5.999 -8.829 1.00 86.81 175 ILE A O 1
ATOM 1406 N N . PRO A 1 176 ? -7.519 7.711 -9.448 1.00 86.38 176 PRO A N 1
ATOM 1407 C CA . PRO A 1 176 ? -8.619 8.562 -9.894 1.00 86.38 176 PRO A CA 1
ATOM 1408 C C . PRO A 1 176 ? -9.545 7.848 -10.879 1.00 86.38 176 PRO A C 1
ATOM 1410 O O . PRO A 1 176 ? -9.083 7.162 -11.797 1.00 86.38 176 PRO A O 1
ATOM 1413 N N . SER A 1 177 ? -10.851 8.050 -10.715 1.00 86.56 177 SER A N 1
ATOM 1414 C CA . SER A 1 177 ? -11.903 7.385 -11.488 1.00 86.56 177 SER A CA 1
ATOM 1415 C C . SER A 1 177 ? -11.730 7.569 -12.994 1.00 86.56 177 SER A C 1
ATOM 1417 O O . SER A 1 177 ? -12.034 6.649 -13.757 1.00 86.56 177 SER A O 1
ATOM 1419 N N . MET A 1 178 ? -11.167 8.697 -13.447 1.00 87.44 178 MET A N 1
ATOM 1420 C CA . MET A 1 178 ? -10.894 8.924 -14.868 1.00 87.44 178 MET A CA 1
ATOM 1421 C C . MET A 1 178 ? -9.988 7.854 -15.513 1.00 87.44 178 MET A C 1
ATOM 1423 O O . MET A 1 178 ? -10.082 7.639 -16.725 1.00 87.44 178 MET A O 1
ATOM 1427 N N . TYR A 1 179 ? -9.158 7.159 -14.725 1.00 86.25 179 TYR A N 1
ATOM 1428 C CA . TYR A 1 179 ? -8.282 6.069 -15.181 1.00 86.25 179 TYR A CA 1
ATOM 1429 C C . TYR A 1 179 ? -8.900 4.669 -15.054 1.00 86.25 179 TYR A C 1
ATOM 1431 O O . TYR A 1 179 ? -8.287 3.702 -15.499 1.00 86.25 179 TYR A O 1
ATOM 1439 N N . LEU A 1 180 ? -10.087 4.550 -14.453 1.00 86.38 180 LEU A N 1
ATOM 1440 C CA . LEU A 1 180 ? -10.771 3.279 -14.220 1.00 86.38 180 LEU A CA 1
ATOM 1441 C C . LEU A 1 180 ? -12.094 3.227 -14.988 1.00 86.38 180 LEU A C 1
ATOM 1443 O O . LEU A 1 180 ? -12.145 2.772 -16.128 1.00 86.38 180 LEU A O 1
ATOM 1447 N N . ASP A 1 181 ? -13.165 3.701 -14.361 1.00 87.31 181 ASP A N 1
ATOM 1448 C CA . ASP A 1 181 ? -14.550 3.541 -14.804 1.00 87.31 181 ASP A CA 1
ATOM 1449 C C . ASP A 1 181 ? -15.236 4.866 -15.161 1.00 87.31 181 ASP A C 1
ATOM 1451 O O . ASP A 1 181 ? -16.361 4.857 -15.657 1.00 87.31 181 ASP A O 1
ATOM 1455 N N . LYS A 1 182 ? -14.560 6.004 -14.944 1.00 89.38 182 LYS A N 1
ATOM 1456 C CA . LYS A 1 182 ? -15.045 7.363 -15.238 1.00 89.38 182 LYS A CA 1
ATOM 1457 C C . LYS A 1 182 ? -16.395 7.686 -14.589 1.00 89.38 182 LYS A C 1
ATOM 1459 O O . LYS A 1 182 ? -17.138 8.528 -15.087 1.00 89.38 182 LYS A O 1
ATOM 1464 N N . ARG A 1 183 ? -16.725 7.016 -13.483 1.00 89.62 183 ARG A N 1
ATOM 1465 C CA . ARG A 1 183 ? -17.993 7.188 -12.760 1.00 89.62 183 ARG A CA 1
ATOM 1466 C C . ARG A 1 183 ? -18.086 8.503 -11.985 1.00 89.62 183 ARG A C 1
ATOM 1468 O O . ARG A 1 183 ? -19.184 8.898 -11.609 1.00 89.62 183 ARG A O 1
ATOM 1475 N N . LEU A 1 184 ? -16.953 9.145 -11.696 1.00 87.31 184 LEU A N 1
ATOM 1476 C CA . LEU A 1 184 ? -16.889 10.448 -11.036 1.00 87.31 184 LEU A CA 1
ATOM 1477 C C . LEU A 1 184 ? -16.440 11.504 -12.054 1.00 87.31 184 LEU A C 1
ATOM 1479 O O . LEU A 1 184 ? -15.282 11.517 -12.465 1.00 87.31 184 LEU A O 1
ATOM 1483 N N . GLU A 1 185 ? -17.348 12.396 -12.454 1.00 85.31 185 GLU A N 1
ATOM 1484 C CA . GLU A 1 185 ? -17.082 13.401 -13.499 1.00 85.31 185 GLU A CA 1
ATOM 1485 C C . GLU A 1 185 ? -16.016 14.438 -13.103 1.00 85.31 185 GLU A C 1
ATOM 1487 O O . GLU A 1 185 ? -15.308 14.967 -13.969 1.00 85.31 185 GLU A O 1
ATOM 1492 N N . ASP A 1 186 ? -15.892 14.710 -11.802 1.00 85.25 186 ASP A N 1
ATOM 1493 C CA . ASP A 1 186 ? -14.969 15.701 -11.239 1.00 85.25 186 ASP A CA 1
ATOM 1494 C C . ASP A 1 186 ? -13.608 15.104 -10.831 1.00 85.25 186 ASP A C 1
ATOM 1496 O O . ASP A 1 186 ? -12.665 15.843 -10.549 1.00 85.25 186 ASP A O 1
ATOM 1500 N N . ASP A 1 187 ? -13.461 13.775 -10.844 1.00 82.56 187 ASP A N 1
ATOM 1501 C CA . ASP A 1 187 ? -12.236 13.082 -10.424 1.00 82.56 187 ASP A CA 1
ATOM 1502 C C . ASP A 1 187 ? -11.291 12.839 -11.610 1.00 82.56 187 ASP A C 1
ATOM 1504 O O . ASP A 1 187 ? -11.168 11.735 -12.154 1.00 82.56 187 ASP A O 1
ATOM 1508 N N . ARG A 1 188 ? -10.676 13.932 -12.070 1.00 75.19 188 ARG A N 1
ATOM 1509 C CA . ARG A 1 188 ? -9.932 13.976 -13.338 1.00 75.19 188 ARG A CA 1
ATOM 1510 C C . ARG A 1 188 ? -8.425 13.841 -13.190 1.00 75.19 188 ARG A C 1
ATOM 1512 O O . ARG A 1 188 ? -7.742 13.544 -14.161 1.00 75.19 188 ARG A O 1
ATOM 1519 N N . GLU A 1 189 ? -7.858 14.073 -12.016 1.00 72.19 189 GLU A N 1
ATOM 1520 C CA . GLU A 1 189 ? -6.404 14.135 -11.869 1.00 72.19 189 GLU A CA 1
ATOM 1521 C C . GLU A 1 189 ? -5.952 13.539 -10.541 1.00 72.19 189 GLU A C 1
ATOM 1523 O O . GLU A 1 189 ? -6.660 13.588 -9.545 1.00 72.19 189 GLU A O 1
ATOM 1528 N N . TYR A 1 190 ? -4.717 13.033 -10.504 1.00 69.19 190 TYR A N 1
ATOM 1529 C CA . TYR A 1 190 ? -4.105 12.504 -9.279 1.00 69.19 190 TYR A CA 1
ATOM 1530 C C . TYR A 1 190 ? -3.844 13.602 -8.225 1.00 69.19 190 TYR A C 1
ATOM 1532 O O . TYR A 1 190 ? -3.444 13.307 -7.104 1.00 69.19 190 TYR A O 1
ATOM 1540 N N . GLY A 1 191 ? -3.996 14.883 -8.592 1.00 62.09 191 GLY A N 1
ATOM 1541 C CA . GLY A 1 191 ? -3.855 16.049 -7.710 1.00 62.09 191 GLY A CA 1
ATOM 1542 C C . GLY A 1 191 ? -2.438 16.329 -7.189 1.00 62.09 191 GLY A C 1
ATOM 1543 O O . GLY A 1 191 ? -2.184 17.411 -6.668 1.00 62.09 191 GLY A O 1
ATOM 1544 N N . LEU A 1 192 ? -1.495 15.393 -7.347 1.00 62.94 192 LEU A N 1
ATOM 1545 C CA . LEU A 1 192 ? -0.137 15.463 -6.805 1.00 62.94 192 LEU A CA 1
ATOM 1546 C C . LEU A 1 192 ? 0.901 15.107 -7.876 1.00 62.94 192 LEU A C 1
ATOM 1548 O O . LEU A 1 192 ? 1.134 13.941 -8.181 1.00 62.94 192 LEU A O 1
ATOM 1552 N N . SER A 1 193 ? 1.563 16.125 -8.430 1.00 65.44 193 SER A N 1
ATOM 1553 C CA . SER A 1 193 ? 2.740 15.959 -9.290 1.00 65.44 193 SER A CA 1
ATOM 1554 C C . SER A 1 193 ? 3.938 16.669 -8.666 1.00 65.44 193 SER A C 1
ATOM 1556 O O . SER A 1 193 ? 3.940 17.888 -8.522 1.00 65.44 193 SER A O 1
ATOM 1558 N N . VAL A 1 194 ? 4.979 15.907 -8.314 1.00 64.94 194 VAL A N 1
ATOM 1559 C CA . VAL A 1 194 ? 6.227 16.445 -7.727 1.00 64.94 194 VAL A CA 1
ATOM 1560 C C . VAL A 1 194 ? 6.977 17.341 -8.719 1.00 64.94 194 VAL A C 1
ATOM 1562 O O . VAL A 1 194 ? 7.689 18.266 -8.335 1.00 64.94 194 VAL A O 1
ATOM 1565 N N . TYR A 1 195 ? 6.799 17.070 -10.011 1.00 69.88 195 TYR A N 1
ATOM 1566 C CA . TYR A 1 195 ? 7.412 17.795 -11.114 1.00 69.88 195 TYR A CA 1
ATOM 1567 C C . TYR A 1 195 ? 6.353 18.141 -12.153 1.00 69.88 195 TYR A C 1
ATOM 1569 O O . TYR A 1 195 ? 5.389 17.398 -12.323 1.00 69.88 195 TYR A O 1
ATOM 1577 N N . LYS A 1 196 ? 6.553 19.244 -12.884 1.00 73.19 196 LYS A N 1
ATOM 1578 C CA . LYS A 1 196 ? 5.681 19.601 -14.006 1.00 73.19 196 LYS A CA 1
ATOM 1579 C C . LYS A 1 196 ? 5.752 18.490 -15.064 1.00 73.19 196 LYS A C 1
ATOM 1581 O O . LYS A 1 196 ? 6.838 18.269 -15.608 1.00 73.19 196 LYS A O 1
ATOM 1586 N N . PRO A 1 197 ? 4.644 17.797 -15.364 1.00 73.06 197 PRO A N 1
ATOM 1587 C CA . PRO A 1 197 ? 4.680 16.682 -16.292 1.00 73.06 197 PRO A CA 1
ATOM 1588 C C . PRO A 1 197 ? 4.855 17.185 -17.731 1.00 73.06 197 PRO A C 1
ATOM 1590 O O . PRO A 1 197 ? 4.302 18.213 -18.125 1.00 73.06 197 PRO A O 1
ATOM 1593 N N . MET A 1 198 ? 5.621 16.445 -18.535 1.00 82.56 198 MET A N 1
ATOM 1594 C CA . MET A 1 198 ? 5.784 16.691 -19.976 1.00 82.56 198 MET A CA 1
ATOM 1595 C C . MET A 1 198 ? 4.767 15.885 -20.797 1.00 82.56 198 MET A C 1
ATOM 1597 O O . MET A 1 198 ? 5.104 15.354 -21.852 1.00 82.56 198 MET A O 1
ATOM 1601 N N . THR A 1 199 ? 3.527 15.771 -20.307 1.00 83.69 199 THR A N 1
ATOM 1602 C CA . THR A 1 199 ? 2.510 14.857 -20.852 1.00 83.69 199 THR A CA 1
ATOM 1603 C C . THR A 1 199 ? 2.305 15.047 -22.350 1.00 83.69 199 THR A C 1
ATOM 1605 O O . THR A 1 199 ? 2.414 14.075 -23.083 1.00 83.69 199 THR A O 1
ATOM 1608 N N . GLY A 1 200 ? 2.099 16.282 -22.824 1.00 88.31 200 GLY A N 1
ATOM 1609 C CA . GLY A 1 200 ? 1.869 16.545 -24.252 1.00 88.31 200 GLY A CA 1
ATOM 1610 C C . GLY A 1 200 ? 3.008 16.045 -25.145 1.00 88.31 200 GLY A C 1
ATOM 1611 O O . GLY A 1 200 ? 2.772 15.285 -26.074 1.00 88.31 200 GLY A O 1
ATOM 1612 N N . VAL A 1 201 ? 4.257 16.376 -24.797 1.00 91.50 201 VAL A N 1
ATOM 1613 C CA . VAL A 1 201 ? 5.443 15.961 -25.569 1.00 91.50 201 VAL A CA 1
ATOM 1614 C C . VAL A 1 201 ? 5.617 14.440 -25.563 1.00 91.50 201 VAL A C 1
ATOM 1616 O O . VAL A 1 201 ? 5.935 13.850 -26.594 1.00 91.50 201 VAL A O 1
ATOM 1619 N N . CYS A 1 202 ? 5.410 13.795 -24.411 1.00 93.31 202 CYS A N 1
ATOM 1620 C CA . CYS A 1 202 ? 5.506 12.341 -24.300 1.00 93.31 202 CYS A CA 1
ATOM 1621 C C . CYS A 1 202 ? 4.415 11.641 -25.118 1.00 93.31 202 CYS A C 1
ATOM 1623 O O . CYS A 1 202 ? 4.724 10.694 -25.837 1.00 93.31 202 CYS A O 1
ATOM 1625 N N . MET A 1 203 ? 3.169 12.119 -25.044 1.00 94.38 203 MET A N 1
ATOM 1626 C CA . MET A 1 203 ? 2.047 11.542 -25.787 1.00 94.38 203 MET A CA 1
ATOM 1627 C C . MET A 1 203 ? 2.222 11.727 -27.296 1.00 94.38 203 MET A C 1
ATOM 1629 O O . MET A 1 203 ? 2.176 10.743 -28.021 1.00 94.38 203 MET A O 1
ATOM 1633 N N . GLU A 1 204 ? 2.585 12.923 -27.770 1.00 96.25 204 GLU A N 1
ATOM 1634 C CA . GLU A 1 204 ? 2.866 13.164 -29.196 1.00 96.25 204 GLU A CA 1
ATOM 1635 C C . GLU A 1 204 ? 3.987 12.272 -29.756 1.00 96.25 204 GLU A C 1
ATOM 1637 O O . GLU A 1 204 ? 4.017 11.960 -30.951 1.00 96.25 204 GLU A O 1
ATOM 1642 N N . TRP A 1 205 ? 4.962 11.899 -28.922 1.00 96.81 205 TRP A N 1
ATOM 1643 C CA . TRP A 1 205 ? 6.023 10.974 -29.311 1.00 96.81 205 TRP A CA 1
ATOM 1644 C C . TRP A 1 205 ? 5.542 9.516 -29.317 1.00 96.81 205 TRP A C 1
ATOM 1646 O O . TRP A 1 205 ? 5.916 8.778 -30.231 1.00 96.81 205 TRP A O 1
ATOM 1656 N N . LEU A 1 206 ? 4.718 9.117 -28.338 1.00 97.12 206 LEU A N 1
ATOM 1657 C CA . LEU A 1 206 ? 4.121 7.779 -28.234 1.00 97.12 206 LEU A CA 1
ATOM 1658 C C . LEU A 1 206 ? 3.125 7.505 -29.368 1.00 97.12 206 LEU A C 1
ATOM 1660 O O . LEU A 1 206 ? 3.178 6.430 -29.953 1.00 97.12 206 LEU A O 1
ATOM 1664 N N . ASP A 1 207 ? 2.312 8.492 -29.750 1.00 97.06 207 ASP A N 1
ATOM 1665 C CA . ASP A 1 207 ? 1.309 8.384 -30.824 1.00 97.06 207 ASP A CA 1
ATOM 1666 C C . ASP A 1 207 ? 1.928 8.073 -32.200 1.00 97.06 207 ASP A C 1
ATOM 1668 O O . ASP A 1 207 ? 1.245 7.651 -33.131 1.00 97.06 207 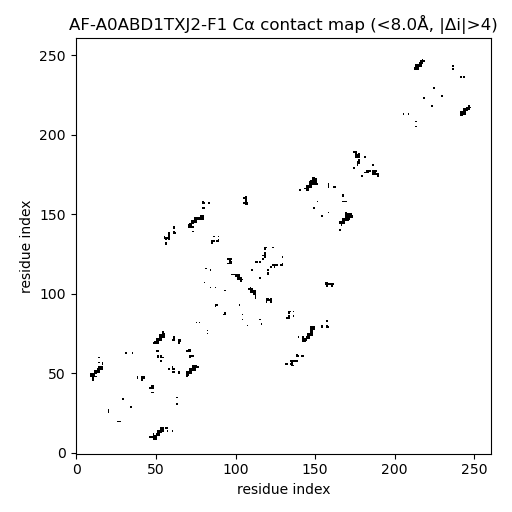ASP A O 1
ATOM 1672 N N . LYS A 1 208 ? 3.244 8.270 -32.346 1.00 97.50 208 LYS A N 1
ATOM 1673 C CA . LYS A 1 208 ? 4.021 7.964 -33.560 1.00 97.50 208 LYS A CA 1
ATOM 1674 C C . LYS A 1 208 ? 4.700 6.591 -33.503 1.00 97.50 208 LYS A C 1
ATOM 1676 O O . LYS A 1 208 ? 5.627 6.346 -34.282 1.00 97.50 208 LYS A O 1
ATOM 1681 N N . ARG A 1 209 ? 4.361 5.742 -32.534 1.00 97.00 209 ARG A N 1
ATOM 1682 C CA . ARG A 1 209 ? 4.925 4.396 -32.354 1.00 97.00 209 ARG A CA 1
ATOM 1683 C C . ARG A 1 209 ? 3.831 3.354 -32.513 1.00 97.00 209 ARG A C 1
ATOM 1685 O O . ARG A 1 209 ? 2.652 3.644 -32.349 1.00 97.00 209 ARG A O 1
ATOM 1692 N N . GLU A 1 210 ? 4.240 2.142 -32.861 1.00 97.25 210 GLU A N 1
ATOM 1693 C CA . GLU A 1 210 ? 3.322 1.011 -32.904 1.00 97.25 210 GLU A CA 1
ATOM 1694 C C . GLU A 1 210 ? 2.847 0.671 -31.484 1.00 97.25 210 GLU A C 1
ATOM 1696 O O . GLU A 1 210 ? 3.546 0.904 -30.490 1.00 97.25 210 GLU A O 1
ATOM 1701 N N . SER A 1 211 ? 1.639 0.122 -31.376 1.00 96.81 211 SER A N 1
ATOM 1702 C CA . SER A 1 211 ? 1.115 -0.351 -30.097 1.00 96.81 211 SER A CA 1
ATOM 1703 C C . SER A 1 211 ? 2.058 -1.387 -29.485 1.00 96.81 211 SER A C 1
ATOM 1705 O O . SER A 1 211 ? 2.630 -2.210 -30.195 1.00 96.81 211 SER A O 1
ATOM 1707 N N . GLU A 1 212 ? 2.237 -1.324 -28.162 1.00 95.81 212 GLU A N 1
ATOM 1708 C CA . GLU A 1 212 ? 3.064 -2.279 -27.403 1.00 95.81 212 GLU A CA 1
ATOM 1709 C C . GLU A 1 212 ? 4.550 -2.317 -27.834 1.00 95.81 212 GLU A C 1
ATOM 1711 O O . GLU A 1 212 ? 5.281 -3.252 -27.512 1.00 95.81 212 GLU A O 1
ATOM 1716 N N . SER A 1 213 ? 5.041 -1.282 -28.534 1.00 96.50 213 SER A N 1
ATOM 1717 C CA . SER A 1 213 ? 6.398 -1.266 -29.102 1.00 96.50 213 SER A CA 1
ATOM 1718 C C . SER A 1 213 ? 7.432 -0.467 -28.295 1.00 96.50 213 SER A C 1
ATOM 1720 O O . SER A 1 213 ? 8.588 -0.361 -28.719 1.00 96.50 213 SER A O 1
ATOM 1722 N N . VAL A 1 214 ? 7.028 0.168 -27.192 1.00 97.88 214 VAL A N 1
ATOM 1723 C CA . VAL A 1 214 ? 7.854 1.111 -26.419 1.00 97.88 214 VAL A CA 1
ATOM 1724 C C . VAL A 1 214 ? 8.092 0.588 -25.008 1.00 97.88 214 VAL A C 1
ATOM 1726 O O . VAL A 1 214 ? 7.152 0.243 -24.300 1.00 97.88 214 VAL A O 1
ATOM 1729 N N . ILE A 1 215 ? 9.347 0.620 -24.562 1.00 97.81 215 ILE A N 1
ATOM 1730 C CA . ILE A 1 215 ? 9.719 0.330 -23.174 1.00 97.81 215 ILE A CA 1
ATOM 1731 C C . ILE A 1 215 ? 9.571 1.605 -22.337 1.00 97.81 215 ILE A C 1
ATOM 1733 O O . ILE A 1 215 ? 10.260 2.594 -22.585 1.00 97.81 215 ILE A O 1
ATOM 1737 N N . TYR A 1 216 ? 8.708 1.590 -21.324 1.00 96.06 216 TYR A N 1
ATOM 1738 C CA . TYR A 1 216 ? 8.643 2.662 -20.329 1.00 96.06 216 TYR A CA 1
ATOM 1739 C C . TYR A 1 216 ? 9.556 2.345 -19.142 1.00 96.06 216 TYR A C 1
ATOM 1741 O O . TYR A 1 216 ? 9.467 1.268 -18.558 1.00 96.06 216 TYR A O 1
ATOM 1749 N N . VAL A 1 217 ? 10.424 3.290 -18.774 1.00 96.06 217 VAL A N 1
ATOM 1750 C CA . VAL A 1 217 ? 11.372 3.136 -17.664 1.00 96.06 217 VAL A CA 1
ATOM 1751 C C . VAL A 1 217 ? 11.197 4.281 -16.675 1.00 96.06 217 VAL A C 1
ATOM 1753 O O . VAL A 1 217 ? 11.390 5.450 -17.014 1.00 96.06 217 VAL A O 1
ATOM 1756 N N . SER A 1 218 ? 10.871 3.949 -15.427 1.00 92.81 218 SER A N 1
ATOM 1757 C CA . SER A 1 218 ? 10.763 4.910 -14.331 1.00 92.81 218 SER A CA 1
ATOM 1758 C C . SER A 1 218 ? 11.077 4.240 -12.997 1.00 92.81 218 SER A C 1
ATOM 1760 O O . SER A 1 218 ? 10.509 3.205 -12.672 1.00 92.81 218 SER A O 1
ATOM 1762 N N . PHE A 1 219 ? 11.950 4.866 -12.206 1.00 90.88 219 PHE A N 1
ATOM 1763 C CA . PHE A 1 219 ? 12.275 4.453 -10.829 1.00 90.88 219 PHE A CA 1
ATOM 1764 C C . PHE A 1 219 ? 11.480 5.263 -9.788 1.00 90.88 219 PHE A C 1
ATOM 1766 O O . PHE A 1 219 ? 11.808 5.303 -8.601 1.00 90.88 219 PHE A O 1
ATOM 1773 N N . GLY A 1 220 ? 10.438 5.964 -10.244 1.00 86.38 220 GLY A N 1
ATOM 1774 C CA . GLY A 1 220 ? 9.531 6.728 -9.400 1.00 86.38 220 GLY A CA 1
ATOM 1775 C C . GLY A 1 220 ? 10.167 7.937 -8.712 1.00 86.38 220 GLY A C 1
ATOM 1776 O O . GLY A 1 220 ? 11.097 8.562 -9.223 1.00 86.38 220 GLY A O 1
ATOM 1777 N N . SER A 1 221 ? 9.570 8.271 -7.566 1.00 80.00 221 SER A N 1
ATOM 1778 C CA . SER A 1 221 ? 9.814 9.358 -6.605 1.00 80.00 221 SER A CA 1
ATOM 1779 C C . SER A 1 221 ? 11.055 9.324 -5.715 1.00 80.00 221 SER A C 1
ATOM 1781 O O . SER A 1 221 ? 11.647 10.355 -5.389 1.00 80.00 221 SER A O 1
ATOM 1783 N N . MET A 1 222 ? 11.397 8.119 -5.264 1.00 78.19 222 MET A N 1
ATOM 1784 C CA . MET A 1 222 ? 12.226 7.922 -4.072 1.00 78.19 222 MET A CA 1
ATOM 1785 C C . MET A 1 222 ? 13.562 7.259 -4.390 1.00 78.19 222 MET A C 1
ATOM 1787 O O . MET A 1 222 ? 14.580 7.678 -3.852 1.00 78.19 222 MET A O 1
ATOM 1791 N N . ALA A 1 223 ? 13.586 6.292 -5.309 1.00 83.69 223 ALA A N 1
ATOM 1792 C CA . ALA A 1 223 ? 14.820 5.609 -5.676 1.00 83.69 223 ALA A CA 1
ATOM 1793 C C . ALA A 1 223 ? 15.777 6.541 -6.434 1.00 83.69 223 ALA A C 1
ATOM 1795 O O . ALA A 1 223 ? 15.346 7.397 -7.218 1.00 83.69 223 ALA A O 1
ATOM 1796 N N . GLN A 1 224 ? 17.075 6.360 -6.200 1.00 83.00 224 GLN A N 1
ATOM 1797 C CA . GLN A 1 224 ? 18.151 7.037 -6.910 1.00 83.00 224 GLN A CA 1
ATOM 1798 C C . GLN A 1 224 ? 19.163 5.989 -7.363 1.00 83.00 224 GLN A C 1
ATOM 1800 O O . GLN A 1 224 ? 19.719 5.271 -6.538 1.00 83.00 224 GLN A O 1
ATOM 1805 N N . LEU A 1 225 ? 19.384 5.916 -8.674 1.00 86.81 225 LEU A N 1
ATOM 1806 C CA . LEU A 1 225 ? 20.420 5.067 -9.249 1.00 86.81 225 LEU A CA 1
ATOM 1807 C C . LEU A 1 225 ? 21.790 5.715 -9.076 1.00 86.81 225 LEU A C 1
ATOM 1809 O O . LEU A 1 225 ? 21.927 6.941 -9.171 1.00 86.81 225 LEU A O 1
ATOM 1813 N N . ARG A 1 226 ? 22.803 4.878 -8.867 1.00 90.88 226 ARG A N 1
ATOM 1814 C CA . ARG A 1 226 ? 24.207 5.274 -8.982 1.00 90.88 226 ARG A CA 1
ATOM 1815 C C . ARG A 1 226 ? 24.549 5.558 -10.445 1.00 90.88 226 ARG A C 1
ATOM 1817 O O . ARG A 1 226 ? 23.845 5.120 -11.355 1.00 90.88 226 ARG A O 1
ATOM 1824 N N . MET A 1 227 ? 25.628 6.303 -10.673 1.00 90.44 227 MET A N 1
ATOM 1825 C CA . MET A 1 227 ? 26.043 6.669 -12.032 1.00 90.44 227 MET A CA 1
ATOM 1826 C C . MET A 1 227 ? 26.361 5.428 -12.866 1.00 90.44 227 MET A C 1
ATOM 1828 O O . MET A 1 227 ? 25.920 5.333 -14.005 1.00 90.44 227 MET A O 1
ATOM 1832 N N . GLU A 1 228 ? 27.031 4.450 -12.265 1.00 95.00 228 GLU A N 1
ATOM 1833 C CA . GLU A 1 228 ? 27.401 3.191 -12.906 1.00 95.00 228 GLU A CA 1
ATOM 1834 C C . GLU A 1 228 ? 26.151 2.382 -13.300 1.00 95.00 228 GLU A C 1
ATOM 1836 O O . GLU A 1 228 ? 26.054 1.878 -14.412 1.00 95.00 228 GLU A O 1
ATOM 1841 N N . GLU A 1 229 ? 25.135 2.325 -12.431 1.00 94.31 229 GLU A N 1
ATOM 1842 C CA . GLU A 1 229 ? 23.855 1.656 -12.724 1.00 94.31 229 GLU A CA 1
ATOM 1843 C C . GLU A 1 229 ? 23.082 2.364 -13.841 1.00 94.31 229 GLU A C 1
ATOM 1845 O O . GLU A 1 229 ? 22.428 1.725 -14.665 1.00 94.31 229 GLU A O 1
ATOM 1850 N N . MET A 1 230 ? 23.156 3.696 -13.878 1.00 94.06 230 MET A N 1
ATOM 1851 C CA . MET A 1 230 ? 22.536 4.509 -14.916 1.00 94.06 230 MET A CA 1
ATOM 1852 C C . MET A 1 230 ? 23.212 4.300 -16.280 1.00 94.06 230 MET A C 1
ATOM 1854 O O . MET A 1 230 ? 22.519 4.238 -17.298 1.00 94.06 230 MET A O 1
ATOM 1858 N N . GLU A 1 231 ? 24.541 4.179 -16.304 1.00 94.94 231 GLU A N 1
ATOM 1859 C CA . GLU A 1 231 ? 25.322 3.871 -17.506 1.00 94.94 231 GLU A CA 1
ATOM 1860 C C . GLU A 1 231 ? 24.997 2.475 -18.042 1.00 94.94 231 GLU A C 1
ATOM 1862 O O . GLU A 1 231 ? 24.669 2.340 -19.223 1.00 94.94 231 GLU A O 1
ATOM 1867 N N . GLU A 1 232 ? 24.999 1.456 -17.181 1.00 97.19 232 GLU A N 1
ATOM 1868 C CA . GLU A 1 232 ? 24.644 0.084 -17.562 1.00 97.19 232 GLU A CA 1
ATOM 1869 C C . GLU A 1 232 ? 23.202 -0.012 -18.078 1.00 97.19 232 GLU A C 1
ATOM 1871 O O . GLU A 1 232 ? 22.942 -0.634 -19.111 1.00 97.19 232 GLU A O 1
ATOM 1876 N N . LEU A 1 233 ? 22.253 0.674 -17.431 1.00 96.12 233 LEU A N 1
ATOM 1877 C CA . LEU A 1 233 ? 20.873 0.741 -17.909 1.00 96.12 233 LEU A CA 1
ATOM 1878 C C . LEU A 1 233 ? 20.778 1.410 -19.288 1.00 96.12 233 LEU A C 1
ATOM 1880 O O . LEU A 1 233 ? 20.051 0.927 -20.158 1.00 96.12 233 LEU A O 1
ATOM 1884 N N . ALA A 1 234 ? 21.515 2.500 -19.516 1.00 95.25 234 ALA A N 1
ATOM 1885 C CA . ALA A 1 234 ? 21.536 3.182 -20.807 1.00 95.25 234 A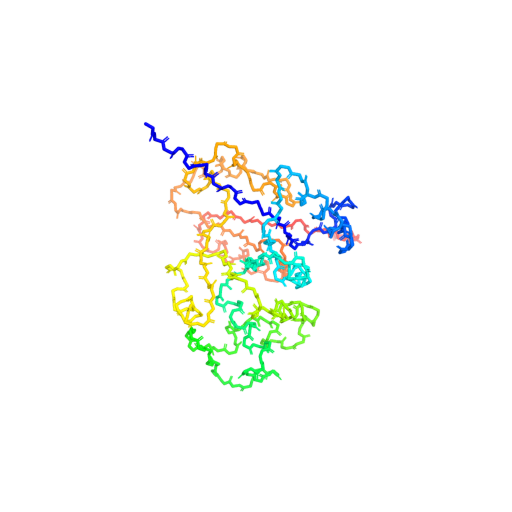LA A CA 1
ATOM 1886 C C . ALA A 1 234 ? 22.108 2.285 -21.917 1.00 95.25 234 ALA A C 1
ATOM 1888 O O . ALA A 1 234 ? 21.552 2.233 -23.020 1.00 95.25 234 ALA A O 1
ATOM 1889 N N . TRP A 1 235 ? 23.182 1.544 -21.625 1.00 97.44 235 TRP A N 1
ATOM 1890 C CA . TRP A 1 235 ? 23.740 0.553 -22.544 1.00 97.44 235 TRP A CA 1
ATOM 1891 C C . TRP A 1 235 ? 22.755 -0.578 -22.829 1.00 97.44 235 TRP A C 1
ATOM 1893 O O . TRP A 1 235 ? 22.524 -0.894 -23.998 1.00 97.44 235 TRP A O 1
ATOM 1903 N N . GLY A 1 236 ? 22.115 -1.128 -21.796 1.00 97.50 236 GLY A N 1
ATOM 1904 C CA . GLY A 1 236 ? 21.086 -2.157 -21.935 1.00 97.50 236 GLY A CA 1
ATOM 1905 C C . GLY A 1 236 ? 19.931 -1.707 -22.830 1.00 97.50 236 GLY A C 1
ATOM 1906 O O . GLY A 1 236 ? 19.592 -2.389 -23.797 1.00 97.50 236 GLY A O 1
ATOM 1907 N N . LEU A 1 237 ? 19.383 -0.512 -22.584 1.00 97.00 237 LEU A N 1
ATOM 1908 C CA . LEU A 1 237 ? 18.309 0.060 -23.401 1.00 97.00 237 LEU A CA 1
ATOM 1909 C C . LEU A 1 237 ? 18.735 0.248 -24.858 1.00 97.00 237 LEU A C 1
ATOM 1911 O O . LEU A 1 237 ? 17.990 -0.124 -25.765 1.00 97.00 237 LEU A O 1
ATOM 1915 N N . LYS A 1 238 ? 19.952 0.745 -25.102 1.00 96.00 238 LYS A N 1
ATOM 1916 C CA . LYS A 1 238 ? 20.499 0.892 -26.457 1.00 96.00 238 LYS A CA 1
ATOM 1917 C C . LYS A 1 238 ? 20.622 -0.452 -27.181 1.00 96.00 238 LYS A C 1
ATOM 1919 O O . LYS A 1 238 ? 20.310 -0.531 -28.367 1.00 96.00 238 LYS A O 1
ATOM 1924 N N . MET A 1 239 ? 21.051 -1.503 -26.483 1.00 97.56 239 MET A N 1
ATOM 1925 C CA . MET A 1 239 ? 21.220 -2.840 -27.063 1.00 97.56 239 MET A CA 1
ATOM 1926 C C . MET A 1 239 ? 19.896 -3.532 -27.398 1.00 97.56 239 MET A C 1
ATOM 1928 O O . MET A 1 239 ? 19.873 -4.381 -28.285 1.00 97.56 239 MET A O 1
ATOM 1932 N N . THR A 1 240 ? 18.785 -3.155 -26.755 1.00 96.06 240 THR A N 1
ATOM 1933 C CA . THR A 1 240 ? 17.466 -3.747 -27.058 1.00 96.06 240 THR A CA 1
ATOM 1934 C C . THR A 1 240 ? 16.991 -3.469 -28.486 1.00 96.06 240 THR A C 1
ATOM 1936 O O . THR A 1 240 ? 16.126 -4.184 -28.991 1.00 96.06 240 THR A O 1
ATOM 1939 N N . ASN A 1 241 ? 17.522 -2.421 -29.129 1.00 94.38 241 ASN A N 1
ATOM 1940 C CA . ASN A 1 241 ? 17.042 -1.904 -30.410 1.00 94.38 241 ASN A CA 1
ATOM 1941 C C . ASN A 1 241 ? 15.519 -1.633 -30.419 1.00 94.38 241 ASN A C 1
ATOM 1943 O O . ASN A 1 241 ? 14.853 -1.755 -31.449 1.00 94.38 241 ASN A O 1
ATOM 1947 N N . LYS A 1 242 ? 14.954 -1.293 -29.252 1.00 96.44 242 LYS A N 1
ATOM 1948 C CA . LYS A 1 242 ? 13.561 -0.873 -29.075 1.00 96.44 242 LYS A CA 1
ATOM 1949 C C . LYS A 1 242 ? 13.494 0.622 -28.795 1.00 96.44 242 LYS A C 1
ATOM 1951 O O . LYS A 1 242 ? 14.429 1.226 -28.270 1.00 96.44 242 LYS A O 1
ATOM 1956 N N . TYR A 1 243 ? 12.349 1.217 -29.106 1.00 97.94 243 TYR A N 1
ATOM 1957 C CA . TYR A 1 243 ? 12.033 2.549 -28.614 1.00 97.94 243 TYR A CA 1
ATOM 1958 C C . TYR A 1 243 ? 11.837 2.495 -27.097 1.00 97.94 243 TYR A C 1
ATOM 1960 O O . TYR A 1 243 ? 11.205 1.573 -26.583 1.00 97.94 243 TYR A O 1
ATOM 1968 N N . PHE A 1 244 ? 12.347 3.491 -26.379 1.00 97.19 244 PHE A N 1
ATOM 1969 C CA . PHE A 1 244 ? 12.149 3.596 -24.938 1.00 97.19 244 PHE A CA 1
ATOM 1970 C C . PHE A 1 244 ? 11.825 5.030 -24.521 1.00 97.19 244 PHE A C 1
ATOM 1972 O O . PHE A 1 244 ? 12.318 5.993 -25.111 1.00 97.19 244 PHE A O 1
ATOM 1979 N N . LEU A 1 245 ? 11.001 5.153 -23.483 1.00 95.75 245 LEU A N 1
ATOM 1980 C CA . LEU A 1 245 ? 10.692 6.392 -22.785 1.00 95.75 245 LEU A CA 1
ATOM 1981 C C . LEU A 1 245 ? 11.211 6.264 -21.351 1.00 95.75 245 LEU A C 1
ATOM 1983 O O . LEU A 1 245 ? 10.620 5.562 -20.532 1.00 95.75 245 LEU A O 1
ATOM 1987 N N . TRP A 1 246 ? 12.325 6.930 -21.054 1.00 94.25 246 TRP A N 1
ATOM 1988 C CA . TRP A 1 246 ? 12.982 6.849 -19.750 1.00 94.25 246 TRP A CA 1
ATOM 1989 C C . TRP A 1 246 ? 12.857 8.159 -18.973 1.00 94.25 246 TRP A C 1
ATOM 1991 O O . TRP A 1 246 ? 13.340 9.208 -19.403 1.00 94.25 246 TRP A O 1
ATOM 2001 N N . VAL A 1 247 ? 12.218 8.094 -17.804 1.00 91.00 247 VAL A N 1
ATOM 2002 C CA . VAL A 1 247 ? 12.101 9.217 -16.873 1.00 91.00 247 VAL A CA 1
ATOM 2003 C C . VAL A 1 247 ? 13.395 9.354 -16.073 1.00 91.00 247 VAL A C 1
ATOM 2005 O O . VAL A 1 247 ? 13.681 8.562 -15.174 1.00 91.00 247 VAL A O 1
ATOM 2008 N N . VAL A 1 248 ? 14.164 10.395 -16.384 1.00 87.56 248 VAL A N 1
ATOM 2009 C CA . VAL A 1 248 ? 15.435 10.715 -15.725 1.00 87.56 248 VAL A CA 1
ATOM 2010 C C . VAL A 1 248 ? 15.277 11.980 -14.888 1.00 87.56 248 VAL A C 1
ATOM 2012 O O . VAL A 1 248 ? 14.810 13.009 -15.378 1.00 87.56 248 VAL A O 1
ATOM 2015 N N . ARG A 1 249 ? 15.697 11.938 -13.620 1.00 79.19 249 ARG A N 1
ATOM 2016 C CA . ARG A 1 249 ? 15.730 13.139 -12.773 1.00 79.19 249 ARG A CA 1
ATOM 2017 C C . ARG A 1 249 ? 16.960 13.975 -13.098 1.00 79.19 249 ARG A C 1
ATOM 2019 O O . ARG A 1 249 ? 18.054 13.437 -13.259 1.00 79.19 249 ARG A O 1
ATOM 2026 N N . SER A 1 250 ? 16.810 15.300 -13.127 1.00 72.00 250 SER A N 1
ATOM 2027 C CA . SER A 1 250 ? 17.975 16.174 -13.261 1.00 72.00 250 SER A CA 1
ATOM 2028 C C . SER A 1 250 ? 18.866 16.013 -12.031 1.00 72.00 250 SER A C 1
ATOM 2030 O O . SER A 1 250 ? 18.495 16.426 -10.928 1.00 72.00 250 SER A O 1
ATOM 2032 N N . VAL A 1 251 ? 20.058 15.457 -12.208 1.00 61.81 251 VAL A N 1
ATOM 2033 C CA . VAL A 1 251 ? 21.097 15.546 -11.185 1.00 61.81 251 VAL A CA 1
ATOM 2034 C C . VAL A 1 251 ? 21.503 17.017 -11.124 1.00 61.81 251 VAL A C 1
ATOM 2036 O O . VAL A 1 251 ? 21.934 17.583 -12.133 1.00 61.81 251 VAL A O 1
ATOM 2039 N N . ARG A 1 252 ? 21.332 17.682 -9.972 1.00 46.19 252 ARG A N 1
ATOM 2040 C CA . ARG A 1 252 ? 21.934 19.008 -9.773 1.00 46.19 252 ARG A CA 1
ATOM 2041 C C . ARG A 1 252 ? 23.428 18.836 -10.017 1.00 46.19 252 ARG A C 1
ATOM 2043 O O . ARG A 1 252 ? 24.108 18.203 -9.216 1.00 46.19 252 ARG A O 1
ATOM 2050 N N . ARG A 1 253 ? 23.935 19.387 -11.123 1.00 39.78 253 ARG A N 1
ATOM 2051 C CA . ARG A 1 253 ? 25.376 19.503 -11.336 1.00 39.78 253 ARG A CA 1
ATOM 2052 C C . ARG A 1 253 ? 25.921 20.295 -10.153 1.00 39.78 253 ARG A C 1
ATOM 2054 O O . ARG A 1 253 ? 25.712 21.506 -10.077 1.00 39.78 253 ARG A O 1
ATOM 2061 N N . VAL A 1 254 ? 26.625 19.633 -9.237 1.00 39.25 254 VAL A N 1
ATOM 2062 C CA . VAL A 1 254 ? 27.649 20.333 -8.466 1.00 39.25 254 VAL A CA 1
ATOM 2063 C C . VAL A 1 254 ? 28.541 20.959 -9.530 1.00 39.25 254 VAL A C 1
ATOM 2065 O O . VAL A 1 254 ? 29.022 20.260 -10.420 1.00 39.25 254 VAL A O 1
ATOM 2068 N N . LYS A 1 255 ? 28.657 22.290 -9.526 1.00 33.22 255 LYS A N 1
ATOM 2069 C CA . LYS A 1 255 ? 29.578 23.016 -10.402 1.00 33.22 255 LYS A CA 1
ATOM 2070 C C . LYS A 1 255 ? 31.000 22.587 -10.039 1.00 33.22 255 LYS A C 1
ATOM 2072 O O . LYS A 1 255 ? 31.699 23.294 -9.327 1.00 33.22 255 LYS A O 1
ATOM 2077 N N . THR A 1 256 ? 31.450 21.438 -10.520 1.00 34.06 256 THR A N 1
ATOM 2078 C CA . THR A 1 256 ? 32.872 21.150 -10.607 1.00 34.06 256 THR A CA 1
ATOM 2079 C C . THR A 1 256 ? 33.385 21.950 -11.786 1.00 34.06 256 THR A C 1
ATOM 2081 O O . THR A 1 256 ? 33.241 21.573 -12.948 1.00 34.06 256 THR A O 1
ATOM 2084 N N . SER A 1 257 ? 33.945 23.115 -11.474 1.00 35.22 257 SER A N 1
ATOM 2085 C CA . SER A 1 257 ? 34.817 23.862 -12.365 1.00 35.22 257 SER A CA 1
ATOM 2086 C C . SER A 1 257 ? 36.057 23.018 -12.660 1.00 35.22 257 SER A C 1
ATOM 2088 O O . SER A 1 257 ? 37.105 23.191 -12.045 1.00 35.22 257 SER A O 1
ATOM 2090 N N . ARG A 1 258 ? 35.948 22.084 -13.598 1.00 32.28 258 ARG A N 1
ATOM 2091 C CA . ARG A 1 258 ? 37.101 21.580 -14.337 1.00 32.28 258 ARG A CA 1
ATOM 2092 C C . ARG A 1 258 ? 36.762 21.660 -15.812 1.00 32.28 258 ARG A C 1
ATOM 2094 O O . ARG A 1 258 ? 36.078 20.809 -16.367 1.00 32.28 258 ARG A O 1
ATOM 2101 N N . ARG A 1 259 ? 37.203 22.773 -16.403 1.00 31.27 259 ARG A N 1
ATOM 2102 C CA . ARG A 1 259 ? 37.447 22.865 -17.839 1.00 31.27 259 ARG A CA 1
ATOM 2103 C C . ARG A 1 259 ? 38.475 21.785 -18.166 1.00 31.27 259 ARG A C 1
ATOM 2105 O O . ARG A 1 259 ? 39.548 21.796 -17.571 1.00 31.27 259 ARG A O 1
ATOM 2112 N N . PHE A 1 260 ? 38.139 20.895 -19.082 1.00 29.66 260 PHE A N 1
ATOM 2113 C CA . PHE A 1 260 ? 39.138 20.167 -19.845 1.00 29.66 260 PHE A CA 1
ATOM 2114 C C . PHE A 1 260 ? 39.142 20.795 -21.240 1.00 29.66 260 PHE A C 1
ATOM 2116 O O . PHE A 1 260 ? 38.131 20.743 -21.942 1.00 29.66 260 PHE A O 1
ATOM 2123 N N . CYS A 1 261 ? 40.232 21.504 -21.540 1.00 31.62 261 CYS A N 1
ATOM 2124 C CA . CYS A 1 261 ? 40.797 21.521 -22.885 1.00 31.62 261 CYS A CA 1
ATOM 2125 C C . CYS A 1 261 ? 41.611 20.236 -23.053 1.00 31.62 261 CYS A C 1
ATOM 2127 O O . CYS A 1 261 ? 42.129 19.757 -22.015 1.00 31.62 261 CYS A O 1
#

InterPro domains:
  IPR002213 UDP-glucuronosyl/UDP-glucosyltransferase [cd03784] (33-249)